Protein AF-A0A067TZA2-F1 (afdb_monomer_lite)

Radius of gyration: 23.54 Å; chains: 1; bounding box: 57×64×56 Å

pLDDT: mean 81.66, std 17.05, range [23.56, 96.81]

Sequence (296 aa):
LPRIFVIDGLDECHGHDTQCEILDILCRILQNLPIPFAIVIASRPEHHIRGAFDLSNLNRHSFRVSLEDSYNADADIKTFFLYRFRQGEVSKKIRDMGSKYLPVRWPSQGVIDNLVAKASGQFIYASTVDRFISSIRHNPAERLDMLLSNVNVGILNPFEPLDALYSTIFRTVDITDIAGTLRLLGAFMPYSPRFFERLLGLGTGGVRHLLFDLESLLTIDDDDKDFRLFHASLSDYLFNKSRAGQFWIDPGMVHADLAQKCLFWLPEEWRGKYFYITVTYYHTPDLTSTHFCSLS

Foldseek 3Di:
DAAEAEAEALVPPPDLVVSLVVLVVVLCCVVPPPGGHYYHYHYDCDPSNVCSCPPHPVVVVDDDDDPPPDDDLLVVLLVVVQCCCLPNLLVVLCVVVVVPVADNRPPDPVLSNVQSVLCLSPVLSSLLLSQLLSPNPDPSVVSSVLLVVPPPDDPPDNCQSVLSSLLSLLVVQDPVLLVVLLLVVLVVDWFFQVVCCVLVVNDVCRNCNSCVSVSSQWDHPDRRGGIGGPDPVSVVQQCDCVRNPVSHDDSVVSLVVSVVSVVVPDDPVCPPPDDPPPPPPPPPDDPPDPDDDDDD

Organism: Galerina marginata (strain CBS 339.88) (NCBI:txid685588)

Structure (mmCIF, N/CA/C/O backbone):
data_AF-A0A067TZA2-F1
#
_entry.id   AF-A0A067TZA2-F1
#
loop_
_atom_site.group_PDB
_atom_site.id
_atom_site.type_symbol
_atom_site.label_atom_id
_atom_site.label_alt_id
_atom_site.label_comp_id
_atom_site.label_asym_id
_atom_site.label_entity_id
_atom_site.label_seq_id
_atom_site.pdbx_PDB_ins_code
_atom_site.Cartn_x
_atom_site.Cartn_y
_atom_site.Cartn_z
_atom_site.occupancy
_atom_site.B_iso_or_equiv
_atom_site.auth_seq_id
_atom_site.auth_comp_id
_atom_site.auth_asym_id
_atom_site.auth_atom_id
_atom_site.pdbx_PDB_model_num
ATOM 1 N N . LEU A 1 1 ? -6.473 -13.908 34.447 1.00 55.44 1 LEU A N 1
ATOM 2 C CA . LEU A 1 1 ? -6.489 -12.896 33.366 1.00 55.44 1 LEU A CA 1
ATOM 3 C C . LEU A 1 1 ? -7.643 -13.239 32.433 1.00 55.44 1 LEU A C 1
ATOM 5 O O . LEU A 1 1 ? -7.744 -14.418 32.097 1.00 55.44 1 LEU A O 1
ATOM 9 N N . PRO A 1 2 ? -8.539 -12.296 32.089 1.00 67.75 2 PRO A N 1
ATOM 10 C CA . PRO A 1 2 ? -9.601 -12.570 31.124 1.00 67.75 2 PRO A CA 1
ATOM 11 C C . PRO A 1 2 ? -8.970 -12.944 29.780 1.00 67.75 2 PRO A C 1
ATOM 13 O O . PRO A 1 2 ? -7.977 -12.343 29.370 1.00 67.75 2 PRO A O 1
ATOM 16 N N . ARG A 1 3 ? -9.513 -13.966 29.116 1.00 84.94 3 ARG A N 1
ATOM 17 C CA . ARG A 1 3 ? -9.103 -14.306 27.748 1.00 84.94 3 ARG A CA 1
ATOM 18 C C . ARG A 1 3 ? -9.710 -13.255 26.820 1.00 84.94 3 ARG A C 1
ATOM 20 O O . ARG A 1 3 ? -10.893 -12.966 26.954 1.00 84.94 3 ARG A O 1
ATOM 27 N N . ILE A 1 4 ? -8.921 -12.651 25.941 1.00 89.75 4 ILE A N 1
ATOM 28 C CA . ILE A 1 4 ? -9.411 -11.638 25.000 1.00 89.75 4 ILE A CA 1
ATOM 29 C C . ILE A 1 4 ? -9.328 -12.228 23.600 1.00 89.75 4 ILE A C 1
ATOM 31 O O . ILE A 1 4 ? -8.261 -12.681 23.189 1.00 89.75 4 ILE A O 1
ATOM 35 N N . PHE A 1 5 ? -10.449 -12.218 22.889 1.00 88.50 5 PHE A N 1
ATOM 36 C CA . PHE A 1 5 ? -10.504 -12.491 21.460 1.00 88.50 5 PHE A CA 1
ATOM 37 C C . PHE A 1 5 ? -10.573 -11.159 20.724 1.00 88.50 5 PHE A C 1
ATOM 39 O O . PHE A 1 5 ? -11.394 -10.310 21.064 1.00 88.50 5 PHE A O 1
ATOM 46 N N . VAL A 1 6 ? -9.696 -10.967 19.745 1.00 92.12 6 VAL A N 1
ATOM 47 C CA . VAL A 1 6 ? -9.683 -9.769 18.905 1.00 92.12 6 VAL A CA 1
ATOM 48 C C . VAL A 1 6 ? -10.099 -10.186 17.506 1.00 92.12 6 VAL A C 1
ATOM 50 O O . VAL A 1 6 ? -9.516 -11.108 16.941 1.00 92.12 6 VAL A O 1
ATOM 53 N N . ILE A 1 7 ? -11.124 -9.523 16.987 1.00 91.56 7 ILE A N 1
ATOM 54 C CA . ILE A 1 7 ? -11.597 -9.650 15.614 1.00 91.56 7 ILE A CA 1
ATOM 55 C C . ILE A 1 7 ? -11.324 -8.304 14.961 1.00 91.56 7 ILE A C 1
ATOM 57 O O . ILE A 1 7 ? -11.900 -7.296 15.366 1.00 91.56 7 ILE A O 1
ATOM 61 N N . ASP A 1 8 ? -10.406 -8.293 14.006 1.00 90.62 8 ASP A N 1
ATOM 62 C CA . ASP A 1 8 ? -9.994 -7.095 13.281 1.00 90.62 8 ASP A CA 1
ATOM 63 C C . ASP A 1 8 ? -10.532 -7.165 11.850 1.00 90.62 8 ASP A C 1
ATOM 65 O O . ASP A 1 8 ? -10.359 -8.191 11.193 1.00 90.62 8 ASP A O 1
ATOM 69 N N . GLY A 1 9 ? -11.232 -6.117 11.407 1.00 89.44 9 GLY A N 1
ATOM 70 C CA . GLY A 1 9 ? -11.824 -6.031 10.069 1.00 89.44 9 GLY A CA 1
ATOM 71 C C . GLY A 1 9 ? -13.055 -6.918 9.852 1.00 89.44 9 GLY A C 1
ATOM 72 O O . GLY A 1 9 ? -13.139 -7.614 8.844 1.00 89.44 9 GLY A O 1
ATOM 73 N N . LEU A 1 10 ? -14.033 -6.926 10.771 1.00 91.75 10 LEU A N 1
ATOM 74 C CA . LEU A 1 10 ? -15.270 -7.708 10.566 1.00 91.75 10 LEU A CA 1
ATOM 75 C C . LEU A 1 10 ? -15.993 -7.328 9.258 1.00 91.75 10 LEU A C 1
ATOM 77 O O . LEU A 1 10 ? -16.527 -8.206 8.583 1.00 91.75 10 LEU A O 1
ATOM 81 N N . ASP A 1 11 ? -15.985 -6.049 8.886 1.00 87.62 11 ASP A N 1
ATOM 82 C CA . ASP A 1 11 ? -16.557 -5.537 7.635 1.00 87.62 11 ASP A CA 1
ATOM 83 C C . ASP A 1 11 ? -15.869 -6.070 6.367 1.00 87.62 11 ASP A C 1
ATOM 85 O O . ASP A 1 11 ? -16.460 -6.044 5.290 1.00 87.62 11 ASP A O 1
ATOM 89 N N . GLU A 1 12 ? -14.656 -6.614 6.482 1.00 85.06 12 GLU A N 1
ATOM 90 C CA . GLU A 1 12 ? -13.940 -7.235 5.363 1.00 85.06 12 GLU A CA 1
ATOM 91 C C . GLU A 1 12 ? -14.389 -8.688 5.114 1.00 85.06 12 GLU A C 1
ATOM 93 O O . GLU A 1 12 ? -14.033 -9.291 4.100 1.00 85.06 12 GLU A O 1
ATOM 98 N N . CYS A 1 13 ? -15.205 -9.268 6.007 1.00 86.19 13 CYS A N 1
ATOM 99 C CA . CYS A 1 13 ? -15.773 -10.600 5.806 1.00 86.19 13 CYS A CA 1
ATOM 100 C C . CYS A 1 13 ? -16.775 -10.603 4.642 1.00 86.19 13 CYS A C 1
ATOM 102 O O . CYS A 1 13 ? -17.529 -9.654 4.432 1.00 86.19 13 CYS A O 1
ATOM 104 N N . HIS A 1 14 ? -16.823 -11.703 3.892 1.00 82.00 14 HIS A N 1
ATOM 105 C CA . HIS A 1 14 ? -17.621 -11.777 2.672 1.00 82.00 14 HIS A CA 1
ATOM 106 C C . HIS A 1 14 ? -19.129 -11.738 2.934 1.00 82.00 14 HIS A C 1
ATOM 108 O O . HIS A 1 14 ? -19.734 -12.742 3.304 1.00 82.00 14 HIS A O 1
ATOM 114 N N . GLY A 1 15 ? -19.737 -10.593 2.628 1.00 84.44 15 GLY A N 1
ATOM 115 C CA . GLY A 1 15 ? -21.183 -10.427 2.572 1.00 84.44 15 GLY A CA 1
ATOM 116 C C . GLY A 1 15 ? -21.818 -10.069 3.914 1.00 84.44 15 GLY A C 1
ATOM 117 O O . GLY A 1 15 ? -21.412 -10.528 4.980 1.00 84.44 15 GLY A O 1
ATOM 118 N N . HIS A 1 16 ? -22.871 -9.260 3.819 1.00 87.81 16 HIS A N 1
ATOM 119 C CA . HIS A 1 16 ? -23.696 -8.812 4.939 1.00 87.81 16 HIS A CA 1
ATOM 120 C C . HIS A 1 16 ? -24.144 -9.969 5.847 1.00 87.81 16 HIS A C 1
ATOM 122 O O . HIS A 1 16 ? -23.998 -9.896 7.066 1.00 87.81 16 HIS A O 1
ATOM 128 N N . ASP A 1 17 ? -24.657 -11.048 5.251 1.00 88.31 17 ASP A N 1
ATOM 129 C CA . ASP A 1 17 ? -25.258 -12.156 5.997 1.00 88.31 17 ASP A CA 1
ATOM 130 C C . ASP A 1 17 ? -24.220 -12.904 6.835 1.00 88.31 17 ASP A C 1
ATOM 132 O O . ASP A 1 17 ? -24.457 -13.162 8.012 1.00 88.31 17 ASP A O 1
ATOM 136 N N . THR A 1 18 ? -23.033 -13.148 6.274 1.00 89.62 18 THR A N 1
ATOM 137 C CA . THR A 1 18 ? -21.902 -13.758 6.987 1.00 89.62 18 THR A CA 1
ATOM 138 C C . THR A 1 18 ? -21.466 -12.903 8.173 1.00 89.62 18 THR A C 1
ATOM 140 O O . THR A 1 18 ? -21.215 -13.417 9.260 1.00 89.62 18 THR A O 1
ATOM 143 N N . GLN A 1 19 ? -21.389 -11.582 7.993 1.00 92.81 19 GLN A N 1
ATOM 144 C CA . GLN A 1 19 ? -21.007 -10.661 9.065 1.00 92.81 19 GLN A CA 1
ATOM 145 C C . GLN A 1 19 ? -22.032 -10.677 10.207 1.00 92.81 19 GLN A C 1
ATOM 147 O O . GLN A 1 19 ? -21.654 -10.741 11.379 1.00 92.81 19 GLN A O 1
ATOM 152 N N . CYS A 1 20 ? -23.328 -10.679 9.880 1.00 90.19 20 CYS A N 1
ATOM 153 C CA . CYS A 1 20 ? -24.398 -10.829 10.864 1.00 90.19 20 CYS A CA 1
ATOM 154 C C . CYS A 1 20 ? -24.358 -12.197 11.562 1.00 90.19 20 CYS A C 1
ATOM 156 O O . CYS A 1 20 ? -24.491 -12.258 12.783 1.00 90.19 20 CYS A O 1
ATOM 158 N N . GLU A 1 21 ? -24.115 -13.281 10.823 1.00 90.69 21 GLU A N 1
ATOM 159 C CA . GLU A 1 21 ? -24.006 -14.631 11.383 1.00 90.69 21 GLU A CA 1
ATOM 160 C C . GLU A 1 21 ? -22.835 -14.746 12.369 1.00 90.69 21 GLU A C 1
ATOM 162 O O . GLU A 1 21 ? -22.995 -15.298 13.461 1.00 90.69 21 GLU A O 1
ATOM 167 N N . ILE A 1 22 ? -21.676 -14.165 12.037 1.00 91.94 22 ILE A N 1
ATOM 168 C CA . ILE A 1 22 ? -20.531 -14.087 12.951 1.00 91.94 22 ILE A CA 1
ATOM 169 C C . ILE A 1 22 ? -20.946 -13.387 14.250 1.00 91.94 22 ILE A C 1
ATOM 171 O O . ILE A 1 22 ? -20.705 -13.915 15.337 1.00 91.94 22 ILE A O 1
ATOM 175 N N . LEU A 1 23 ? -21.606 -12.229 14.163 1.00 91.62 23 LEU A N 1
ATOM 176 C CA . LEU A 1 23 ? -22.068 -11.486 15.340 1.00 91.62 23 LEU A CA 1
ATOM 177 C C . LEU A 1 23 ? -23.062 -12.292 16.190 1.00 91.62 23 LEU A C 1
ATOM 179 O O . LEU A 1 23 ? -22.936 -12.319 17.419 1.00 91.62 23 LEU A O 1
ATOM 183 N N . ASP A 1 24 ? -23.991 -13.007 15.557 1.00 89.31 24 ASP A N 1
ATOM 184 C CA . ASP A 1 24 ? -24.943 -13.886 16.240 1.00 89.31 24 ASP A CA 1
ATOM 185 C C . ASP A 1 24 ? -24.241 -15.037 16.974 1.00 89.31 24 ASP A C 1
ATOM 187 O O . ASP A 1 24 ? -24.570 -15.344 18.128 1.00 89.31 24 ASP A O 1
ATOM 191 N N . ILE A 1 25 ? -23.244 -15.662 16.341 1.00 90.12 25 ILE A N 1
ATOM 192 C CA . ILE A 1 25 ? -22.430 -16.721 16.950 1.00 90.12 25 ILE A CA 1
ATOM 193 C C . ILE A 1 25 ? -21.682 -16.176 18.170 1.00 90.12 25 ILE A C 1
ATOM 195 O O . ILE A 1 25 ? -21.743 -16.779 19.246 1.00 90.12 25 ILE A O 1
ATOM 199 N N . LEU A 1 26 ? -21.026 -15.020 18.044 1.00 89.25 26 LEU A N 1
ATOM 200 C CA . LEU A 1 26 ? -20.302 -14.384 19.149 1.00 89.25 26 LEU A CA 1
ATOM 201 C C . LEU A 1 26 ? -21.241 -14.042 20.309 1.00 89.25 26 LEU A C 1
ATOM 203 O O . LEU A 1 26 ? -20.898 -14.279 21.470 1.00 89.25 26 LEU A O 1
ATOM 207 N N . CYS A 1 27 ? -22.453 -13.567 20.010 1.00 87.44 27 CYS A N 1
ATOM 208 C CA . CYS A 1 27 ? -23.468 -13.301 21.023 1.00 87.44 27 CYS A CA 1
ATOM 209 C C . CYS A 1 27 ? -23.860 -14.574 21.785 1.00 87.44 27 CYS A C 1
ATOM 211 O O . CYS A 1 27 ? -23.911 -14.567 23.018 1.00 87.44 27 CYS A O 1
ATOM 213 N N . ARG A 1 28 ? -24.105 -15.682 21.074 1.00 87.00 28 ARG A N 1
ATOM 214 C CA . ARG A 1 28 ? -24.438 -16.975 21.696 1.00 87.00 28 ARG A CA 1
ATOM 215 C C . ARG A 1 28 ? -23.289 -17.493 22.552 1.00 87.00 28 ARG A C 1
ATOM 217 O O . ARG A 1 28 ? -23.530 -18.010 23.640 1.00 87.00 28 ARG A O 1
ATOM 224 N N . ILE A 1 29 ? -22.054 -17.341 22.088 1.00 86.38 29 ILE A N 1
ATOM 225 C CA . ILE A 1 29 ? -20.856 -17.738 22.832 1.00 86.38 29 ILE A CA 1
ATOM 226 C C . ILE A 1 29 ? -20.759 -16.940 24.141 1.00 86.38 29 ILE A C 1
ATOM 228 O O . ILE A 1 29 ? -20.591 -17.546 25.198 1.00 86.38 29 ILE A O 1
ATOM 232 N N . LEU A 1 30 ? -20.939 -15.615 24.097 1.00 84.38 30 LEU A N 1
ATOM 233 C CA . LEU A 1 30 ? -20.919 -14.752 25.288 1.00 84.38 30 LEU A CA 1
ATOM 234 C C . LEU A 1 30 ? -21.984 -15.131 26.325 1.00 84.38 30 LEU A C 1
ATOM 236 O O . LEU A 1 30 ? -21.746 -15.001 27.522 1.00 84.38 30 LEU A O 1
ATOM 240 N N . GLN A 1 31 ? -23.149 -15.603 25.877 1.00 83.56 31 GLN A N 1
ATOM 241 C CA . GLN A 1 31 ? -24.262 -15.954 26.762 1.00 83.56 31 GLN A CA 1
ATOM 242 C C . GLN A 1 31 ? -24.160 -17.361 27.359 1.00 83.56 31 GLN A C 1
ATOM 244 O O . GLN A 1 31 ? -24.641 -17.584 28.468 1.00 83.56 31 GLN A O 1
ATOM 249 N N . ASN A 1 32 ? -23.580 -18.315 26.627 1.00 85.31 32 ASN A N 1
ATOM 250 C CA . ASN A 1 32 ? -23.666 -19.734 26.980 1.00 85.31 32 ASN A CA 1
ATOM 251 C C . ASN A 1 32 ? -22.363 -20.323 27.529 1.00 85.31 32 ASN A C 1
ATOM 253 O O . ASN A 1 32 ? -22.396 -21.385 28.151 1.00 85.31 32 ASN A O 1
ATOM 257 N N . LEU A 1 33 ? -21.211 -19.682 27.308 1.00 82.56 33 LEU A N 1
ATOM 258 C CA . LEU A 1 33 ? -19.944 -20.209 27.804 1.00 82.56 33 LEU A CA 1
ATOM 259 C C . LEU A 1 33 ? -19.698 -19.795 29.266 1.00 82.56 33 LEU A C 1
ATOM 261 O O . LEU A 1 33 ? -19.606 -18.605 29.559 1.00 82.56 33 LEU A O 1
ATOM 265 N N . PRO A 1 34 ? -19.475 -20.751 30.189 1.00 80.25 34 PRO A N 1
ATOM 266 C CA . PRO A 1 34 ? -19.230 -20.473 31.606 1.00 80.25 34 PRO A CA 1
ATOM 267 C C . PRO A 1 34 ? -17.775 -20.045 31.882 1.00 80.25 34 PRO A C 1
ATOM 269 O O . PRO A 1 34 ? -17.221 -20.337 32.941 1.00 80.25 34 PRO A O 1
ATOM 272 N N . ILE A 1 35 ? -17.120 -19.392 30.917 1.00 81.75 35 ILE A N 1
ATOM 273 C CA . ILE A 1 35 ? -15.737 -18.922 31.028 1.00 81.75 35 ILE A CA 1
ATOM 274 C C . ILE A 1 35 ? -15.674 -17.402 30.850 1.00 81.75 35 ILE A C 1
ATOM 276 O O . ILE A 1 35 ? -16.280 -16.875 29.923 1.00 81.75 35 ILE A O 1
ATOM 280 N N . PRO A 1 36 ? -14.914 -16.677 31.691 1.00 80.00 36 PRO A N 1
ATOM 281 C CA . PRO A 1 36 ? -14.755 -15.238 31.540 1.00 80.00 36 PRO A CA 1
ATOM 282 C C . PRO A 1 36 ? -13.801 -14.925 30.379 1.00 80.00 36 PRO A C 1
ATOM 284 O O . PRO A 1 36 ? -12.585 -15.140 30.469 1.00 80.00 36 PRO A O 1
ATOM 287 N N . PHE A 1 37 ? -14.348 -14.389 29.293 1.00 86.19 37 PHE A N 1
ATOM 288 C CA . PHE A 1 37 ? -13.585 -13.816 28.187 1.00 86.19 37 PHE A CA 1
ATOM 289 C C . PHE A 1 37 ? -14.232 -12.512 27.710 1.00 86.19 37 PHE A C 1
ATOM 291 O O . PHE A 1 37 ? -15.391 -12.233 28.007 1.00 86.19 37 PHE A O 1
ATOM 298 N N . ALA A 1 38 ? -13.457 -11.705 26.996 1.00 88.31 38 ALA A N 1
ATOM 299 C CA . ALA A 1 38 ? -13.914 -10.494 26.331 1.00 88.31 38 ALA A CA 1
ATOM 300 C C . ALA A 1 38 ? -13.664 -10.619 24.828 1.00 88.31 38 ALA A C 1
ATOM 302 O O . ALA A 1 38 ? -12.728 -11.304 24.406 1.00 88.31 38 ALA A O 1
ATOM 303 N N . ILE A 1 39 ? -14.489 -9.946 24.032 1.00 90.31 39 ILE A N 1
ATOM 304 C CA . ILE A 1 39 ? -14.310 -9.853 22.585 1.00 90.31 39 ILE A CA 1
ATOM 305 C C . ILE A 1 39 ? -14.146 -8.381 22.235 1.00 90.31 39 ILE A C 1
ATOM 307 O O . ILE A 1 39 ? -14.957 -7.553 22.645 1.00 90.31 39 ILE A O 1
ATOM 311 N N . VAL A 1 40 ? -13.091 -8.066 21.494 1.00 92.44 40 VAL A N 1
ATOM 312 C CA . VAL A 1 40 ? -12.875 -6.753 20.890 1.00 92.44 40 VAL A CA 1
ATOM 313 C C . VAL A 1 40 ? -13.086 -6.913 19.396 1.00 92.44 40 VAL A C 1
ATOM 315 O O . VAL A 1 40 ? -12.434 -7.748 18.776 1.00 92.44 40 VAL A O 1
ATOM 318 N N . ILE A 1 41 ? -14.007 -6.134 18.836 1.00 92.19 41 ILE A N 1
ATOM 319 C CA . ILE A 1 41 ? -14.316 -6.141 17.406 1.00 92.19 41 ILE A CA 1
ATOM 320 C C . ILE A 1 41 ? -13.945 -4.768 16.857 1.00 92.19 41 ILE A C 1
ATOM 322 O O . ILE A 1 41 ? -14.508 -3.761 17.288 1.00 92.19 41 ILE A O 1
ATOM 326 N N . ALA A 1 42 ? -12.996 -4.736 15.928 1.00 92.62 42 ALA A N 1
ATOM 327 C CA . ALA A 1 42 ? -12.701 -3.575 15.105 1.00 92.62 42 ALA A CA 1
ATOM 328 C C . ALA A 1 42 ? -13.377 -3.767 13.743 1.00 92.62 42 ALA A C 1
ATOM 330 O O . ALA A 1 42 ? -13.256 -4.819 13.117 1.00 92.62 42 ALA A O 1
ATOM 331 N N . SER A 1 43 ? -14.161 -2.776 13.329 1.00 90.56 43 SER A N 1
ATOM 332 C CA . SER A 1 43 ? -14.957 -2.841 12.107 1.00 90.56 43 SER A CA 1
ATOM 333 C C . SER A 1 43 ? -15.346 -1.445 11.651 1.00 90.56 43 SER A C 1
ATOM 335 O O . SER A 1 43 ? -15.581 -0.562 12.487 1.00 90.56 43 SER A O 1
ATOM 337 N N . ARG A 1 44 ? -15.529 -1.261 10.342 1.00 86.81 44 ARG A N 1
ATOM 338 C CA . ARG A 1 44 ? -16.271 -0.108 9.827 1.00 86.81 44 ARG A CA 1
ATOM 339 C C . ARG A 1 44 ? -17.707 -0.133 10.329 1.00 86.81 44 ARG A C 1
ATOM 341 O O . ARG A 1 44 ? -18.286 -1.205 10.533 1.00 86.81 44 ARG A O 1
ATOM 348 N N . PRO A 1 45 ? -18.314 1.042 10.536 1.00 86.38 45 PRO A N 1
ATOM 349 C CA . PRO A 1 45 ? -19.601 1.127 11.190 1.00 86.38 45 PRO A CA 1
ATOM 350 C C . PRO A 1 45 ? -20.733 1.000 10.150 1.00 86.38 45 PRO A C 1
ATOM 352 O O . PRO A 1 45 ? -21.577 1.887 10.010 1.00 86.38 45 PRO A O 1
ATOM 355 N N . GLU A 1 46 ? -20.728 -0.100 9.396 1.00 88.19 46 GLU A N 1
ATOM 356 C CA . GLU A 1 46 ? -21.727 -0.404 8.369 1.00 88.19 46 GLU A CA 1
ATOM 357 C C . GLU A 1 46 ? -23.119 -0.593 8.990 1.00 88.19 46 GLU A C 1
ATOM 359 O O . GLU A 1 46 ? -23.252 -0.941 10.166 1.00 88.19 46 GLU A O 1
ATOM 364 N N . HIS A 1 47 ? -24.177 -0.307 8.225 1.00 87.44 47 HIS A N 1
ATOM 365 C CA . HIS A 1 47 ? -25.534 -0.180 8.772 1.00 87.44 47 HIS A CA 1
ATOM 366 C C . HIS A 1 47 ? -26.007 -1.440 9.506 1.00 87.44 47 HIS A C 1
ATOM 368 O O . HIS A 1 47 ? -26.590 -1.349 10.583 1.00 87.44 47 HIS A O 1
ATOM 374 N N . HIS A 1 48 ? -25.751 -2.618 8.951 1.00 88.06 48 HIS A N 1
ATOM 375 C CA . HIS A 1 48 ? -26.148 -3.891 9.548 1.00 88.06 48 HIS A CA 1
ATOM 376 C C . HIS A 1 48 ? -25.294 -4.300 10.735 1.00 88.06 48 HIS A C 1
ATOM 378 O O . HIS A 1 48 ? -25.836 -4.832 11.699 1.00 88.06 48 HIS A O 1
ATOM 384 N N . ILE A 1 49 ? -23.996 -3.989 10.717 1.00 90.06 49 ILE A N 1
ATOM 385 C CA . ILE A 1 49 ? -23.118 -4.189 11.873 1.00 90.06 49 ILE A CA 1
ATOM 386 C C . ILE A 1 49 ? -23.616 -3.316 13.024 1.00 90.06 49 ILE A C 1
ATOM 388 O O . ILE A 1 49 ? -23.856 -3.817 14.120 1.00 90.06 49 ILE A O 1
ATOM 392 N N . ARG A 1 50 ? -23.876 -2.025 12.767 1.00 88.75 50 ARG A N 1
ATOM 393 C CA . ARG A 1 50 ? -24.505 -1.121 13.745 1.00 88.75 50 ARG A CA 1
ATOM 394 C C . ARG A 1 50 ? -25.837 -1.682 14.241 1.00 88.75 50 ARG A C 1
ATOM 396 O O . ARG A 1 50 ? -26.027 -1.813 15.445 1.00 88.75 50 ARG A O 1
ATOM 403 N N . GLY A 1 51 ? -26.715 -2.086 13.324 1.00 86.56 51 GLY A N 1
ATOM 404 C CA . GLY A 1 51 ? -28.016 -2.668 13.646 1.00 86.56 51 GLY A CA 1
ATOM 405 C C . GLY A 1 51 ? -27.916 -3.902 14.543 1.00 86.56 51 GLY A C 1
ATOM 406 O O . GLY A 1 51 ? -28.696 -4.034 15.483 1.00 86.56 51 GLY A O 1
ATOM 407 N N . ALA A 1 52 ? -26.923 -4.764 14.324 1.00 86.25 52 ALA A N 1
ATOM 408 C CA . ALA A 1 52 ? -26.676 -5.923 15.172 1.00 86.25 52 ALA A CA 1
ATOM 409 C C . ALA A 1 52 ? -26.275 -5.523 16.602 1.00 86.25 52 ALA A C 1
ATOM 411 O O . ALA A 1 52 ? -26.728 -6.158 17.549 1.00 86.25 52 ALA A O 1
ATOM 412 N N . PHE A 1 53 ? -25.499 -4.457 16.806 1.00 87.12 53 PHE A N 1
ATOM 413 C CA . PHE A 1 53 ? -25.181 -3.976 18.159 1.00 87.12 53 PHE A CA 1
ATOM 414 C C . PHE A 1 53 ? -26.309 -3.164 18.802 1.00 87.12 53 PHE A C 1
ATOM 416 O O . PHE A 1 53 ? -26.451 -3.196 20.022 1.00 87.12 53 PHE A O 1
ATOM 423 N N . ASP A 1 54 ? -27.132 -2.479 18.009 1.00 83.25 54 ASP A N 1
ATOM 424 C CA . ASP A 1 54 ? -28.179 -1.595 18.523 1.00 83.25 54 ASP A CA 1
ATOM 425 C C . ASP A 1 54 ? -29.481 -2.351 18.841 1.00 83.25 54 ASP A C 1
ATOM 427 O O . ASP A 1 54 ? -30.116 -2.076 19.860 1.00 83.25 54 ASP A O 1
ATOM 431 N N . LEU A 1 55 ? -29.871 -3.317 18.000 1.00 69.12 55 LEU A N 1
ATOM 432 C CA . LEU A 1 55 ? -31.193 -3.961 18.028 1.00 69.12 55 LEU A CA 1
ATOM 433 C C . LEU A 1 55 ? -31.190 -5.390 18.589 1.00 69.12 55 LEU A C 1
ATOM 435 O O . LEU A 1 55 ? -32.261 -5.937 18.858 1.00 69.12 55 LEU A O 1
ATOM 439 N N . SER A 1 56 ? -30.020 -6.013 18.757 1.00 67.44 56 SER A N 1
ATOM 440 C CA . SER A 1 56 ? -29.917 -7.404 19.215 1.00 67.44 56 SER A CA 1
ATOM 441 C C . SER A 1 56 ? -29.522 -7.525 20.692 1.00 67.44 56 SER A C 1
ATOM 443 O O . SER A 1 56 ? -29.259 -6.547 21.398 1.00 67.44 56 SER A O 1
ATOM 445 N N . ASN A 1 57 ? -29.429 -8.769 21.166 1.00 75.88 57 ASN A N 1
ATOM 446 C CA . ASN A 1 57 ? -28.940 -9.095 22.504 1.00 75.88 57 ASN A CA 1
ATOM 447 C C . ASN A 1 57 ? -27.505 -8.606 22.776 1.00 75.88 57 ASN A C 1
ATOM 449 O O . ASN A 1 57 ? -27.129 -8.478 23.944 1.00 75.88 57 ASN A O 1
ATOM 453 N N . LEU A 1 58 ? -26.721 -8.307 21.732 1.00 79.25 58 LEU A N 1
ATOM 454 C CA . LEU A 1 58 ? -25.374 -7.750 21.864 1.00 79.25 58 LEU A CA 1
ATOM 455 C C . LEU A 1 58 ? -25.372 -6.394 22.570 1.00 79.25 58 LEU A C 1
ATOM 457 O O . LEU A 1 58 ? -24.425 -6.115 23.304 1.00 79.25 58 LEU A O 1
ATOM 461 N N . ASN A 1 59 ? -26.428 -5.586 22.432 1.00 79.00 59 ASN A N 1
ATOM 462 C CA . ASN A 1 59 ? -26.519 -4.258 23.048 1.00 79.00 59 ASN A CA 1
ATOM 463 C C . ASN A 1 59 ? -26.242 -4.307 24.562 1.00 79.00 59 ASN A C 1
ATOM 465 O O . ASN A 1 59 ? -25.434 -3.554 25.096 1.00 79.00 59 ASN A O 1
ATOM 469 N N . ARG A 1 60 ? -26.841 -5.284 25.253 1.00 78.12 60 ARG A N 1
ATOM 470 C CA . ARG A 1 60 ? -26.752 -5.419 26.718 1.00 78.12 60 ARG A CA 1
ATOM 471 C C . ARG A 1 60 ? -25.370 -5.834 27.222 1.00 78.12 60 ARG A C 1
ATOM 473 O O . ARG A 1 60 ? -25.106 -5.724 28.417 1.00 78.12 60 ARG A O 1
ATOM 480 N N . HIS A 1 61 ? -24.525 -6.352 26.336 1.00 76.19 61 HIS A N 1
ATOM 481 C CA . HIS A 1 61 ? -23.238 -6.955 26.675 1.00 76.19 61 HIS A CA 1
ATOM 482 C C . HIS A 1 61 ? -22.067 -6.334 25.908 1.00 76.19 61 HIS A C 1
ATOM 484 O O . HIS A 1 61 ? -20.956 -6.855 25.975 1.00 76.19 61 HIS A O 1
ATOM 490 N N . SER A 1 62 ? -22.296 -5.236 25.187 1.00 85.25 62 SER A N 1
ATOM 491 C CA . SER A 1 62 ? -21.273 -4.569 24.388 1.00 85.25 62 SER A CA 1
ATOM 492 C C . SER A 1 62 ? -21.134 -3.103 24.772 1.00 85.25 62 SER A C 1
ATOM 494 O O . SER A 1 62 ? -22.047 -2.464 25.291 1.00 85.25 62 SER A O 1
ATOM 496 N N . PHE A 1 63 ? -19.941 -2.577 24.526 1.00 85.75 63 PHE A N 1
ATOM 497 C CA . PHE A 1 63 ? -19.636 -1.163 24.634 1.00 85.75 63 PHE A CA 1
ATOM 498 C C . PHE A 1 63 ? -19.006 -0.733 23.317 1.00 85.75 63 PHE A C 1
ATOM 500 O O . PHE A 1 63 ? -18.041 -1.348 22.860 1.00 85.75 63 PHE A O 1
ATOM 507 N N . ARG A 1 64 ? -19.565 0.307 22.696 1.00 84.81 64 ARG A N 1
ATOM 508 C CA . ARG A 1 64 ? -19.081 0.827 21.420 1.00 84.81 64 ARG A CA 1
ATOM 509 C C . ARG A 1 64 ? -18.175 2.023 21.663 1.00 84.81 64 ARG A C 1
ATOM 511 O O . ARG A 1 64 ? -18.581 3.001 22.282 1.00 84.81 64 ARG A O 1
ATOM 518 N N . VAL A 1 65 ? -16.971 1.956 21.110 1.00 84.81 65 VAL A N 1
ATOM 519 C CA . VAL A 1 65 ? -16.056 3.094 21.017 1.00 84.81 65 VAL A CA 1
ATOM 520 C C . VAL A 1 65 ? -16.086 3.580 19.576 1.00 84.81 65 VAL A C 1
ATOM 522 O O . VAL A 1 65 ? -15.680 2.854 18.672 1.00 84.81 65 VAL A O 1
ATOM 525 N N . SER A 1 66 ? -16.609 4.786 19.350 1.00 79.94 66 SER A N 1
ATOM 526 C CA . SER A 1 66 ? -16.445 5.466 18.063 1.00 79.94 66 SER A CA 1
ATOM 527 C C . SER A 1 66 ? -15.033 6.029 17.998 1.00 79.94 66 SER A C 1
ATOM 529 O O . SER A 1 66 ? -14.615 6.755 18.900 1.00 79.94 66 SER A O 1
ATOM 531 N N . LEU A 1 67 ? -14.299 5.696 16.940 1.00 72.81 67 LEU A N 1
ATOM 532 C CA . LEU A 1 67 ? -13.017 6.331 16.650 1.00 72.81 67 LEU A CA 1
ATOM 533 C C . LEU A 1 67 ? -13.192 7.611 15.817 1.00 72.81 67 LEU A C 1
ATOM 535 O O . LEU A 1 67 ? -12.213 8.306 15.608 1.00 72.81 67 LEU A O 1
ATOM 539 N N . GLU A 1 68 ? -14.402 7.950 15.354 1.00 64.12 68 GLU A N 1
ATOM 540 C CA . GLU A 1 68 ? -14.641 9.087 14.446 1.00 64.12 68 GLU A CA 1
ATOM 541 C C . GLU A 1 68 ? -14.873 10.421 15.177 1.00 64.12 68 GLU A C 1
ATOM 543 O O . GLU A 1 68 ? -14.530 11.475 14.646 1.00 64.12 68 GLU A O 1
ATOM 548 N N . ASP A 1 69 ? -15.400 10.404 16.406 1.00 58.09 69 ASP A N 1
ATOM 549 C CA . ASP A 1 69 ? -16.044 11.584 17.019 1.00 58.09 69 ASP A CA 1
ATOM 550 C C . ASP A 1 69 ? -15.077 12.748 17.350 1.00 58.09 69 ASP A C 1
ATOM 552 O O . ASP A 1 69 ? -15.511 13.864 17.637 1.00 58.09 69 ASP A O 1
ATOM 556 N N . SER A 1 70 ? -13.761 12.524 17.274 1.00 59.94 70 SER A N 1
ATOM 557 C CA . SER A 1 70 ? -12.731 13.564 17.429 1.00 59.94 70 SER A CA 1
ATOM 558 C C . SER A 1 70 ? -11.460 13.317 16.605 1.00 59.94 70 SER A C 1
ATOM 560 O O . SER A 1 70 ? -10.424 13.932 16.874 1.00 59.94 70 SER A O 1
ATOM 562 N N . TYR A 1 71 ? -11.490 12.381 15.653 1.00 72.44 71 TYR A N 1
ATOM 563 C CA . TYR A 1 71 ? -10.285 11.936 14.957 1.00 72.44 71 TYR A CA 1
ATOM 564 C C . TYR A 1 71 ? -10.010 12.784 13.719 1.00 72.44 71 TYR A C 1
ATOM 566 O O . TYR A 1 71 ? -10.740 12.743 12.732 1.00 72.44 71 TYR A O 1
ATOM 574 N N . ASN A 1 72 ? -8.933 13.566 13.774 1.00 85.62 72 ASN A N 1
ATOM 575 C CA . ASN A 1 72 ? -8.446 14.328 12.633 1.00 85.62 72 ASN A CA 1
ATOM 576 C C . ASN A 1 72 ? -7.278 13.579 11.982 1.00 85.62 72 ASN A C 1
ATOM 578 O O . ASN A 1 72 ? -6.111 13.850 12.275 1.00 85.62 72 ASN A O 1
ATOM 582 N N . ALA A 1 73 ? -7.612 12.648 11.086 1.00 88.50 73 ALA A N 1
ATOM 583 C CA . ALA A 1 73 ? -6.636 11.859 10.339 1.00 88.50 73 ALA A CA 1
ATOM 584 C C . ALA A 1 73 ? -5.596 12.740 9.623 1.00 88.50 73 ALA A C 1
ATOM 586 O O . ALA A 1 73 ? -4.407 12.425 9.622 1.00 88.50 73 ALA A O 1
ATOM 587 N N . ASP A 1 74 ? -6.012 13.884 9.074 1.00 92.62 74 ASP A N 1
ATOM 588 C CA . ASP A 1 74 ? -5.120 14.806 8.369 1.00 92.62 74 ASP A CA 1
ATOM 589 C C . ASP A 1 74 ? -4.091 15.454 9.308 1.00 92.62 74 ASP A C 1
ATOM 591 O O . ASP A 1 74 ? -2.936 15.650 8.923 1.00 92.62 74 ASP A O 1
ATOM 595 N N . ALA A 1 75 ? -4.465 15.757 10.556 1.00 94.06 75 ALA A N 1
ATOM 596 C CA . ALA A 1 75 ? -3.534 16.277 11.559 1.00 94.06 75 ALA A CA 1
ATOM 597 C C . ALA A 1 75 ? -2.475 15.233 11.955 1.00 94.06 75 ALA A C 1
ATOM 599 O O . ALA A 1 75 ? -1.288 15.572 12.077 1.00 94.06 75 ALA A O 1
ATOM 600 N N . ASP A 1 76 ? -2.875 13.969 12.090 1.00 94.56 76 ASP A N 1
ATOM 601 C CA . ASP A 1 76 ? -1.962 12.860 12.380 1.00 94.56 76 ASP A CA 1
ATOM 602 C C . ASP A 1 76 ? -1.038 12.571 11.195 1.00 94.56 76 ASP A C 1
ATOM 604 O O . ASP A 1 76 ? 0.177 12.467 11.367 1.00 94.56 76 ASP A O 1
ATOM 608 N N . ILE A 1 77 ? -1.578 12.538 9.974 1.00 96.38 77 ILE A N 1
ATOM 609 C CA . ILE A 1 77 ? -0.806 12.376 8.735 1.00 96.38 77 ILE A CA 1
ATOM 610 C C . ILE A 1 77 ? 0.184 13.532 8.558 1.00 96.38 77 ILE A C 1
ATOM 612 O O . ILE A 1 77 ? 1.350 13.314 8.217 1.00 96.38 77 ILE A O 1
ATOM 616 N N . LYS A 1 78 ? -0.230 14.772 8.846 1.00 96.81 78 LYS A N 1
ATOM 617 C CA . LYS A 1 78 ? 0.661 15.938 8.827 1.00 96.81 78 LYS A CA 1
ATOM 618 C C . LYS A 1 78 ? 1.792 15.779 9.832 1.00 96.81 78 LYS A C 1
ATOM 620 O O . LYS A 1 78 ? 2.952 15.997 9.482 1.00 96.81 78 LYS A O 1
ATOM 625 N N . THR A 1 79 ? 1.478 15.377 11.061 1.00 96.12 79 THR A N 1
ATOM 626 C CA . THR A 1 79 ? 2.480 15.124 12.106 1.00 96.12 79 THR A CA 1
ATOM 627 C C . THR A 1 79 ? 3.448 14.020 11.685 1.00 96.12 79 THR A C 1
ATOM 629 O O . THR A 1 79 ? 4.663 14.193 11.804 1.00 96.12 79 THR A O 1
ATOM 632 N N . PHE A 1 80 ? 2.928 12.933 11.110 1.00 96.19 80 PHE A N 1
ATOM 633 C CA . PHE A 1 80 ? 3.711 11.835 10.556 1.00 96.19 80 PHE A CA 1
ATOM 634 C C . PHE A 1 80 ? 4.681 12.321 9.474 1.00 96.19 80 PHE A C 1
ATOM 636 O O . PHE A 1 80 ? 5.889 12.131 9.615 1.00 96.19 80 PHE A O 1
ATOM 643 N N . PHE A 1 81 ? 4.203 13.021 8.440 1.00 96.25 81 PHE A N 1
ATOM 644 C CA . PHE A 1 81 ? 5.071 13.546 7.383 1.00 96.25 81 PHE A CA 1
ATOM 645 C C . PHE A 1 81 ? 6.130 14.500 7.932 1.00 96.25 81 PHE A C 1
ATOM 647 O O . PHE A 1 81 ? 7.311 14.368 7.613 1.00 96.25 81 PHE A O 1
ATOM 654 N N . LEU A 1 82 ? 5.739 15.441 8.795 1.00 95.00 82 LEU A N 1
ATOM 655 C CA . LEU A 1 82 ? 6.677 16.374 9.414 1.00 95.00 82 LEU A CA 1
ATOM 656 C C . LEU A 1 82 ? 7.781 15.645 10.179 1.00 95.00 82 LEU A C 1
ATOM 658 O O . LEU A 1 82 ? 8.949 16.012 10.051 1.00 95.00 82 LEU A O 1
ATOM 662 N N . TYR A 1 83 ? 7.434 14.609 10.941 1.00 94.06 83 TYR A N 1
ATOM 663 C CA . TYR A 1 83 ? 8.414 13.779 11.629 1.00 94.06 83 TYR A CA 1
ATOM 664 C C . TYR A 1 83 ? 9.331 13.058 10.635 1.00 94.06 83 TYR A C 1
ATOM 666 O O . TYR A 1 83 ? 10.553 13.187 10.726 1.00 94.06 83 TYR A O 1
ATOM 674 N N . ARG A 1 84 ? 8.769 12.353 9.648 1.00 92.25 84 ARG A N 1
ATOM 675 C CA . ARG A 1 84 ? 9.539 11.551 8.686 1.00 92.25 84 ARG A CA 1
ATOM 676 C C . ARG A 1 84 ? 10.491 12.394 7.835 1.00 92.25 84 ARG A C 1
ATOM 678 O O . ARG A 1 84 ? 11.667 12.047 7.720 1.00 92.25 84 ARG A O 1
ATOM 685 N N . PHE A 1 85 ? 10.041 13.549 7.343 1.00 91.12 85 PHE A N 1
ATOM 686 C CA . PHE A 1 85 ? 10.863 14.451 6.533 1.00 91.12 85 PHE A CA 1
ATOM 687 C C . PHE A 1 85 ? 11.891 15.255 7.336 1.00 91.12 85 PHE A C 1
ATOM 689 O O . PHE A 1 85 ? 12.970 15.538 6.819 1.00 91.12 85 PHE A O 1
ATOM 696 N N . ARG A 1 86 ? 11.593 15.633 8.590 1.00 88.56 86 ARG A N 1
ATOM 697 C CA . ARG A 1 86 ? 12.483 16.504 9.389 1.00 88.56 86 ARG A CA 1
ATOM 698 C C . ARG A 1 86 ? 13.405 15.753 10.344 1.00 88.56 86 ARG A C 1
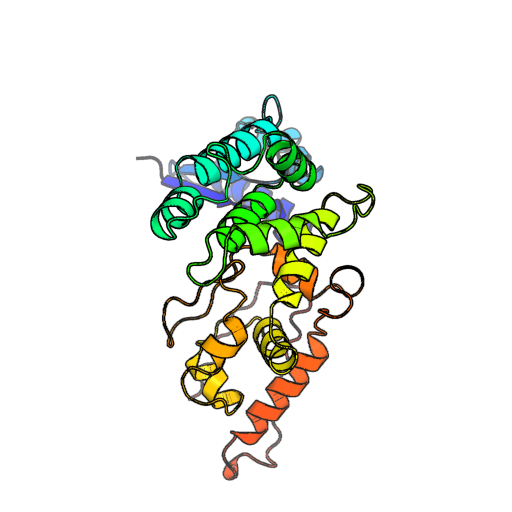ATOM 700 O O . ARG A 1 86 ? 14.433 16.298 10.727 1.00 88.56 86 ARG A O 1
ATOM 707 N N . GLN A 1 87 ? 13.022 14.555 10.774 1.00 84.69 87 GLN A N 1
ATOM 708 C CA . GLN A 1 87 ? 13.720 13.794 11.820 1.00 84.69 87 GLN A CA 1
ATOM 709 C C . GLN A 1 87 ? 13.885 12.304 11.482 1.00 84.69 87 GLN A C 1
ATOM 711 O O . GLN A 1 87 ? 14.733 11.630 12.069 1.00 84.69 87 GLN A O 1
ATOM 716 N N . GLY A 1 88 ? 13.089 11.786 10.546 1.00 82.81 88 GLY A N 1
ATOM 717 C CA . GLY A 1 88 ? 13.097 10.386 10.138 1.00 82.81 88 GLY A CA 1
ATOM 718 C C . GLY A 1 88 ? 14.192 10.022 9.135 1.00 82.81 88 GLY A C 1
ATOM 719 O O . GLY A 1 88 ? 15.188 10.726 8.951 1.00 82.81 88 GLY A O 1
ATOM 720 N N . GLU A 1 89 ? 13.998 8.874 8.490 1.00 80.56 89 GLU A N 1
ATOM 721 C CA . GLU A 1 89 ? 14.955 8.268 7.555 1.00 80.56 89 GLU A CA 1
ATOM 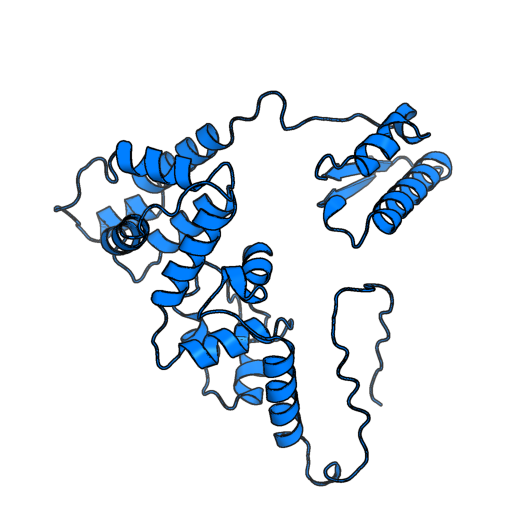722 C C . GLU A 1 89 ? 15.244 9.167 6.353 1.00 80.56 89 GLU A C 1
ATOM 724 O O . GLU A 1 89 ? 16.406 9.321 5.979 1.00 80.56 89 GLU A O 1
ATOM 729 N N . VAL A 1 90 ? 14.224 9.851 5.827 1.00 82.62 90 VAL A N 1
ATOM 730 C CA . VAL A 1 90 ? 14.386 10.804 4.722 1.00 82.62 90 VAL A CA 1
ATOM 731 C C . VAL A 1 90 ? 15.360 11.927 5.093 1.00 82.62 90 VAL A C 1
ATOM 733 O O . VAL A 1 90 ? 16.280 12.232 4.334 1.00 82.62 90 VAL A O 1
ATOM 736 N N . SER A 1 91 ? 15.207 12.508 6.289 1.00 83.06 91 SER A N 1
ATOM 737 C CA . SER A 1 91 ? 16.088 13.575 6.780 1.00 83.06 91 SER A CA 1
ATOM 738 C C . SER A 1 91 ? 17.534 13.103 6.931 1.00 83.06 91 SER A C 1
ATOM 740 O O . SER A 1 91 ? 18.467 13.779 6.488 1.00 83.06 91 SER A O 1
ATOM 742 N N . LYS A 1 92 ? 17.724 11.914 7.526 1.00 83.19 92 LYS A N 1
ATOM 743 C CA . LYS A 1 92 ? 19.049 11.298 7.680 1.00 83.19 92 LYS A CA 1
ATOM 744 C C . LYS A 1 92 ? 19.705 11.108 6.318 1.00 83.19 92 LYS A C 1
ATOM 746 O O . LYS A 1 92 ? 20.816 11.581 6.115 1.00 83.19 92 LYS A O 1
ATOM 751 N N . LYS A 1 93 ? 18.973 10.537 5.362 1.00 83.25 93 LYS A N 1
ATOM 752 C CA . LYS A 1 93 ? 19.479 10.280 4.017 1.00 83.25 93 LYS A CA 1
ATOM 753 C C . LYS A 1 93 ? 19.894 11.556 3.283 1.00 83.25 93 LYS A C 1
ATOM 755 O O . LYS A 1 93 ? 20.962 11.599 2.681 1.00 83.25 93 LYS A O 1
ATOM 760 N N . ILE A 1 94 ? 19.077 12.607 3.342 1.00 82.75 94 ILE A N 1
ATOM 761 C CA . ILE A 1 94 ? 19.392 13.908 2.727 1.00 82.75 94 ILE A CA 1
ATOM 762 C C . ILE A 1 94 ? 20.690 14.492 3.292 1.00 82.75 94 ILE A C 1
ATOM 764 O O . ILE A 1 94 ? 21.515 15.017 2.538 1.00 82.75 94 ILE A O 1
ATOM 768 N N . ARG A 1 95 ? 20.887 14.372 4.610 1.00 80.00 95 ARG A N 1
ATOM 769 C CA . ARG A 1 95 ? 22.119 14.800 5.277 1.00 80.00 95 ARG A CA 1
ATOM 770 C C . ARG A 1 95 ? 23.316 13.949 4.854 1.00 80.00 95 ARG A C 1
ATOM 772 O O . ARG A 1 95 ? 24.363 14.518 4.557 1.00 80.00 95 ARG A O 1
ATOM 779 N N . ASP A 1 96 ? 23.155 12.630 4.798 1.00 81.69 96 ASP A N 1
ATOM 780 C CA . ASP A 1 96 ? 24.227 11.688 4.458 1.00 81.69 96 ASP A CA 1
ATOM 781 C C . ASP A 1 96 ? 24.680 11.843 2.996 1.00 81.69 96 ASP A C 1
ATOM 783 O O . ASP A 1 96 ? 25.868 11.748 2.702 1.00 81.69 96 ASP A O 1
ATOM 787 N N . MET A 1 97 ? 23.765 12.194 2.085 1.00 77.31 97 MET A N 1
ATOM 788 C CA . MET A 1 97 ? 24.100 12.548 0.697 1.00 77.31 97 MET A CA 1
ATOM 789 C C . MET A 1 97 ? 24.775 13.924 0.557 1.00 77.31 97 MET A C 1
ATOM 791 O O . MET A 1 97 ? 25.111 14.332 -0.553 1.00 77.31 97 MET A O 1
ATOM 795 N N . GLY A 1 98 ? 24.961 14.674 1.651 1.00 67.56 98 GLY A N 1
ATOM 796 C CA . GLY A 1 98 ? 25.602 15.990 1.621 1.00 67.56 98 GLY A CA 1
ATOM 797 C C . GLY A 1 98 ? 24.842 17.005 0.767 1.00 67.56 98 GLY A C 1
ATOM 798 O O . GLY A 1 98 ? 25.457 17.890 0.171 1.00 67.56 98 GLY A O 1
ATOM 799 N N . SER A 1 99 ? 23.515 16.861 0.685 1.00 67.12 99 SER A N 1
ATOM 800 C CA . SER A 1 99 ? 22.651 17.574 -0.255 1.00 67.12 99 SER A CA 1
ATOM 801 C C . SER A 1 99 ? 22.493 19.057 0.111 1.00 67.12 99 SER A C 1
ATOM 803 O O . SER A 1 99 ? 21.454 19.503 0.593 1.00 67.12 99 SER A O 1
ATOM 805 N N . LYS A 1 100 ? 23.554 19.847 -0.103 1.00 65.06 100 LYS A N 1
ATOM 806 C CA . LYS A 1 100 ? 23.613 21.290 0.204 1.00 65.06 100 LYS A CA 1
ATOM 807 C C . LYS A 1 100 ? 22.653 22.138 -0.637 1.00 65.06 100 LYS A C 1
ATOM 809 O O . LYS A 1 100 ? 22.456 23.305 -0.316 1.00 65.06 100 LYS A O 1
ATOM 814 N N . TYR A 1 101 ? 22.093 21.580 -1.711 1.00 72.81 101 TYR A N 1
ATOM 815 C CA . TYR A 1 101 ? 21.146 22.271 -2.586 1.00 72.81 101 TYR A CA 1
ATOM 816 C C . TYR A 1 101 ? 19.698 22.206 -2.082 1.00 72.81 101 TYR A C 1
ATOM 818 O O . TYR A 1 101 ? 18.859 22.963 -2.566 1.00 72.81 101 TYR A O 1
ATOM 826 N N . LEU A 1 102 ? 19.386 21.332 -1.116 1.00 78.19 102 LEU A N 1
ATOM 827 C CA . LEU A 1 102 ? 18.050 21.276 -0.532 1.00 78.19 102 LEU A CA 1
ATOM 828 C C . LEU A 1 102 ? 17.918 22.270 0.633 1.00 78.19 102 LEU A C 1
ATOM 830 O O . LEU A 1 102 ? 18.856 22.438 1.416 1.00 78.19 102 LEU A O 1
ATOM 834 N N . PRO A 1 103 ? 16.752 22.925 0.790 1.00 78.75 103 PRO A N 1
ATOM 835 C CA . PRO A 1 103 ? 16.496 23.805 1.922 1.00 78.75 103 PRO A CA 1
ATOM 836 C C . PRO A 1 103 ? 16.642 23.086 3.268 1.00 78.75 103 PRO A C 1
ATOM 838 O O . PRO A 1 103 ? 16.262 21.927 3.411 1.00 78.75 103 PRO A O 1
ATOM 841 N N . VAL A 1 104 ? 17.062 23.821 4.304 1.00 75.62 104 VAL A N 1
ATOM 842 C CA . VAL A 1 104 ? 17.144 23.315 5.694 1.00 75.62 104 VAL A CA 1
ATOM 843 C C . VAL A 1 104 ? 15.806 22.737 6.178 1.00 75.62 104 VAL A C 1
ATOM 845 O O . VAL A 1 104 ? 15.773 21.788 6.955 1.00 75.62 104 VAL A O 1
ATOM 848 N N . ARG A 1 105 ? 14.688 23.310 5.718 1.00 82.38 105 ARG A N 1
ATOM 849 C CA . ARG A 1 105 ? 13.328 22.825 5.982 1.00 82.38 105 ARG A CA 1
ATOM 850 C C . ARG A 1 105 ? 12.724 22.255 4.704 1.00 82.38 105 ARG A C 1
ATOM 852 O O . ARG A 1 105 ? 11.793 22.835 4.151 1.00 82.38 105 ARG A O 1
ATOM 859 N N . TRP A 1 106 ? 13.306 21.164 4.223 1.00 88.38 106 TRP A N 1
ATOM 860 C CA . TRP A 1 106 ? 12.766 20.400 3.106 1.00 88.38 106 TRP A CA 1
ATOM 861 C C . TRP A 1 106 ? 11.846 19.262 3.604 1.00 88.38 106 TRP A C 1
ATOM 863 O O . TRP A 1 106 ? 12.161 18.636 4.620 1.00 88.38 106 TRP A O 1
ATOM 873 N N . PRO A 1 107 ? 10.730 18.978 2.908 1.00 92.00 107 PRO A N 1
ATOM 874 C CA . PRO A 1 107 ? 10.129 19.813 1.872 1.00 92.00 107 PRO A CA 1
ATOM 875 C C . PRO A 1 107 ? 9.410 21.027 2.492 1.00 92.00 107 PRO A C 1
ATOM 877 O O . PRO A 1 107 ? 9.273 21.142 3.714 1.00 92.00 107 PRO A O 1
ATOM 880 N N . SER A 1 108 ? 8.971 21.965 1.648 1.00 92.44 108 SER A N 1
ATOM 881 C CA . SER A 1 108 ? 8.268 23.165 2.114 1.00 92.44 108 SER A CA 1
ATOM 882 C C . SER A 1 108 ? 6.936 22.811 2.790 1.00 92.44 108 SER A C 1
ATOM 884 O O . SER A 1 108 ? 6.342 21.765 2.527 1.00 92.44 108 SER A O 1
ATOM 886 N N . GLN A 1 109 ? 6.428 23.702 3.647 1.00 93.69 109 GLN A N 1
ATOM 887 C CA . GLN A 1 109 ? 5.158 23.459 4.339 1.00 93.69 109 GLN A CA 1
ATOM 888 C C . GLN A 1 109 ? 3.988 23.275 3.359 1.00 93.69 109 GLN A C 1
ATOM 890 O O . GLN A 1 109 ? 3.164 22.397 3.578 1.00 93.69 109 GLN A O 1
ATOM 895 N N . GLY A 1 110 ? 3.967 24.019 2.247 1.00 94.12 110 GLY A N 1
ATOM 896 C CA . GLY A 1 110 ? 2.938 23.865 1.214 1.00 94.12 110 GLY A CA 1
ATOM 897 C C . GLY A 1 110 ? 2.972 22.499 0.521 1.00 94.12 110 GLY A C 1
ATOM 898 O O . GLY A 1 110 ? 1.923 21.963 0.183 1.00 94.12 110 GLY A O 1
ATOM 899 N N . VAL A 1 111 ? 4.157 21.895 0.367 1.00 94.38 111 VAL A N 1
ATOM 900 C CA . VAL A 1 111 ? 4.280 20.523 -0.151 1.00 94.38 111 VAL A CA 1
ATOM 901 C C . VAL A 1 111 ? 3.744 19.508 0.858 1.00 94.38 111 VAL A C 1
ATOM 903 O O . VAL A 1 111 ? 3.008 18.607 0.471 1.00 94.38 111 VAL A O 1
ATOM 906 N N . ILE A 1 112 ? 4.047 19.676 2.149 1.00 95.56 112 ILE A N 1
ATOM 907 C CA . ILE A 1 112 ? 3.468 18.832 3.207 1.00 95.56 112 ILE A CA 1
ATOM 908 C C . ILE A 1 112 ? 1.942 18.930 3.191 1.00 95.56 112 ILE A C 1
ATOM 910 O O . ILE A 1 112 ? 1.269 17.907 3.185 1.00 95.56 112 ILE A O 1
ATOM 914 N N . ASP A 1 113 ? 1.401 20.146 3.147 1.00 95.06 113 ASP A N 1
ATOM 915 C CA . ASP A 1 113 ? -0.045 20.369 3.160 1.00 95.06 113 ASP A CA 1
ATOM 916 C C . ASP A 1 113 ? -0.717 19.776 1.905 1.00 95.06 113 ASP A C 1
ATOM 918 O O . ASP A 1 113 ? -1.802 19.207 2.001 1.00 95.06 113 ASP A O 1
ATOM 922 N N . ASN A 1 114 ? -0.047 19.810 0.745 1.00 93.88 114 ASN A N 1
ATOM 923 C CA . ASN A 1 114 ? -0.512 19.126 -0.464 1.00 93.88 114 ASN A CA 1
ATOM 924 C C . ASN A 1 114 ? -0.538 17.597 -0.304 1.00 93.88 114 ASN A C 1
ATOM 926 O O . ASN A 1 114 ? -1.528 16.968 -0.667 1.00 93.88 114 ASN A O 1
ATOM 930 N N . LEU A 1 115 ? 0.520 16.998 0.256 1.00 94.81 115 LEU A N 1
ATOM 931 C CA . LEU A 1 115 ? 0.569 15.553 0.503 1.00 94.81 115 LEU A CA 1
ATOM 932 C C . LEU A 1 115 ? -0.501 15.107 1.505 1.00 94.81 115 LEU A C 1
ATOM 934 O O . LEU A 1 115 ? -1.089 14.046 1.318 1.00 94.81 115 LEU A O 1
ATOM 938 N N . VAL A 1 116 ? -0.770 15.914 2.536 1.00 94.81 116 VAL A N 1
ATOM 939 C CA . VAL A 1 116 ? -1.852 15.671 3.506 1.00 94.81 116 VAL A CA 1
ATOM 940 C C . VAL A 1 116 ? -3.207 15.697 2.802 1.00 94.81 116 VAL A C 1
ATOM 942 O O . VAL A 1 116 ? -3.966 14.744 2.926 1.00 94.81 116 VAL A O 1
ATOM 945 N N . ALA A 1 117 ? -3.475 16.720 1.985 1.00 92.12 117 ALA A N 1
ATOM 946 C CA . ALA A 1 117 ? -4.722 16.803 1.225 1.00 92.12 117 ALA A CA 1
ATOM 947 C C . ALA A 1 117 ? -4.900 15.610 0.265 1.00 92.12 117 ALA A C 1
ATOM 949 O O . ALA A 1 117 ? -5.978 15.021 0.197 1.00 92.12 117 ALA A O 1
ATOM 950 N N . LYS A 1 118 ? -3.831 15.201 -0.436 1.00 90.94 118 LYS A N 1
ATOM 951 C CA . LYS A 1 118 ? -3.848 14.007 -1.298 1.00 90.94 118 LYS A CA 1
ATOM 952 C C . LYS A 1 118 ? -4.084 12.717 -0.509 1.00 90.94 118 LYS A C 1
ATOM 954 O O . LYS A 1 118 ? -4.681 11.799 -1.053 1.00 90.94 118 LYS A O 1
ATOM 959 N N . ALA A 1 119 ? -3.666 12.641 0.753 1.00 91.75 119 ALA A N 1
ATOM 960 C CA . ALA A 1 119 ? -3.908 11.460 1.571 1.00 91.75 119 ALA A CA 1
ATOM 961 C C . ALA A 1 119 ? -5.400 11.246 1.866 1.00 91.75 119 ALA A C 1
ATOM 963 O O . ALA A 1 119 ? -5.801 10.101 2.044 1.00 91.75 119 ALA A O 1
ATOM 964 N N . SER A 1 120 ? -6.224 12.306 1.896 1.00 89.62 120 SER A N 1
ATOM 965 C CA . SER A 1 120 ? -7.675 12.210 2.145 1.00 89.62 120 SER A CA 1
ATOM 966 C C . SER A 1 120 ? -7.999 11.329 3.365 1.00 89.62 120 SER A C 1
ATOM 968 O O . SER A 1 120 ? -8.802 10.399 3.279 1.00 89.62 120 SER A O 1
ATOM 970 N N . GLY A 1 121 ? -7.289 11.551 4.478 1.00 88.94 121 GLY A N 1
ATOM 971 C CA . GLY A 1 121 ? -7.397 10.755 5.705 1.00 88.94 121 GLY A CA 1
ATOM 972 C C . GLY A 1 121 ? -6.846 9.318 5.654 1.00 88.94 121 GLY A C 1
ATOM 973 O O . GLY A 1 121 ? -6.894 8.617 6.662 1.00 88.94 121 GLY A O 1
ATOM 974 N N . GLN A 1 122 ? -6.296 8.851 4.530 1.00 88.31 122 GLN A N 1
ATOM 975 C CA . GLN A 1 122 ? -5.800 7.479 4.378 1.00 88.31 122 GLN A CA 1
ATOM 976 C C . GLN A 1 122 ? -4.317 7.368 4.737 1.00 88.31 122 GLN A C 1
ATOM 978 O O . GLN A 1 122 ? -3.427 7.735 3.966 1.00 88.31 122 GLN A O 1
ATOM 983 N N . PHE A 1 123 ? -4.025 6.769 5.892 1.00 92.19 123 PHE A N 1
ATOM 984 C CA . PHE A 1 123 ? -2.645 6.585 6.353 1.00 92.19 123 PHE A CA 1
ATOM 985 C C . PHE A 1 123 ? -1.813 5.675 5.433 1.00 92.19 123 PHE A C 1
ATOM 987 O O . PHE A 1 123 ? -0.590 5.820 5.366 1.00 92.19 123 PHE A O 1
ATOM 994 N N . ILE A 1 124 ? -2.456 4.778 4.671 1.00 92.62 124 ILE A N 1
ATOM 995 C CA . ILE A 1 124 ? -1.769 3.967 3.660 1.00 92.62 124 ILE A CA 1
ATOM 996 C C . ILE A 1 124 ? -1.056 4.856 2.635 1.00 92.62 124 ILE A C 1
ATOM 998 O O . ILE A 1 124 ? 0.135 4.653 2.411 1.00 92.62 124 ILE A O 1
ATOM 1002 N N . TYR A 1 125 ? -1.709 5.913 2.135 1.00 94.62 125 TYR A N 1
ATOM 1003 C CA . TYR A 1 125 ? -1.089 6.887 1.234 1.00 94.62 125 TYR A CA 1
ATOM 1004 C C . TYR A 1 125 ? 0.170 7.488 1.868 1.00 94.62 125 TYR A C 1
ATOM 1006 O O . TYR A 1 125 ? 1.247 7.464 1.272 1.00 94.62 125 TYR A O 1
ATOM 1014 N N . ALA A 1 126 ? 0.059 7.967 3.111 1.00 95.38 126 ALA A N 1
ATOM 1015 C CA . ALA A 1 126 ? 1.171 8.595 3.815 1.00 95.38 126 ALA A CA 1
ATOM 1016 C C . ALA A 1 126 ? 2.356 7.641 4.013 1.00 95.38 126 ALA A C 1
ATOM 1018 O O . ALA A 1 126 ? 3.501 7.997 3.727 1.00 95.38 126 ALA A O 1
ATOM 1019 N N . SER A 1 127 ? 2.078 6.410 4.445 1.00 95.00 127 SER A N 1
ATOM 1020 C CA . SER A 1 127 ? 3.103 5.390 4.662 1.00 95.00 127 SER A CA 1
ATOM 1021 C C . SER A 1 127 ? 3.765 4.927 3.357 1.00 95.00 127 SER A C 1
ATOM 1023 O O . SER A 1 127 ? 4.968 4.672 3.337 1.00 95.00 127 SER A O 1
ATOM 1025 N N . THR A 1 128 ? 3.017 4.851 2.252 1.00 95.75 128 THR A N 1
ATOM 1026 C CA . THR A 1 128 ? 3.557 4.500 0.934 1.00 95.75 128 THR A CA 1
ATOM 1027 C C . THR A 1 128 ? 4.433 5.624 0.382 1.00 95.75 128 THR A C 1
ATOM 1029 O O . THR A 1 128 ? 5.532 5.342 -0.092 1.00 95.75 128 THR A O 1
ATOM 1032 N N . VAL A 1 129 ? 4.016 6.892 0.508 1.00 95.88 129 VAL A N 1
ATOM 1033 C CA . VAL A 1 129 ? 4.844 8.061 0.146 1.00 95.88 129 VAL A CA 1
ATOM 1034 C C . VAL A 1 129 ? 6.157 8.065 0.926 1.00 95.88 129 VAL A C 1
ATOM 1036 O O . VAL A 1 129 ? 7.225 8.230 0.337 1.00 95.88 129 VAL A O 1
ATOM 1039 N N . ASP A 1 130 ? 6.092 7.853 2.241 1.00 94.81 130 ASP A N 1
ATOM 1040 C CA . ASP A 1 130 ? 7.280 7.793 3.090 1.00 94.81 130 ASP A CA 1
ATOM 1041 C C . ASP A 1 130 ? 8.244 6.684 2.651 1.00 94.81 130 ASP A C 1
ATOM 1043 O O . ASP A 1 130 ? 9.427 6.962 2.446 1.00 94.81 130 ASP A O 1
ATOM 1047 N N . ARG A 1 131 ? 7.754 5.456 2.432 1.00 93.81 131 ARG A N 1
ATOM 1048 C CA . ARG A 1 131 ? 8.590 4.342 1.952 1.00 93.81 131 ARG A CA 1
ATOM 1049 C C . ARG A 1 131 ? 9.188 4.617 0.573 1.00 93.81 131 ARG A C 1
ATOM 1051 O O . ARG A 1 131 ? 10.368 4.353 0.355 1.00 93.81 131 ARG A O 1
ATOM 1058 N N . PHE A 1 132 ? 8.399 5.177 -0.343 1.00 94.62 132 PHE A N 1
ATOM 1059 C CA . PHE A 1 132 ? 8.838 5.502 -1.700 1.00 94.62 132 PHE A CA 1
ATOM 1060 C C . PHE A 1 132 ? 9.979 6.523 -1.712 1.00 94.62 132 PHE A C 1
ATOM 1062 O O . PHE A 1 132 ? 10.992 6.323 -2.383 1.00 94.62 132 PHE A O 1
ATOM 1069 N N . ILE A 1 133 ? 9.851 7.593 -0.924 1.00 93.50 133 ILE A N 1
ATOM 1070 C CA . ILE A 1 133 ? 10.872 8.643 -0.820 1.00 93.50 133 ILE A CA 1
ATOM 1071 C C . ILE A 1 133 ? 12.086 8.168 -0.005 1.00 93.50 133 ILE A C 1
ATOM 1073 O O . ILE A 1 133 ? 13.220 8.547 -0.303 1.00 93.50 133 ILE A O 1
ATOM 1077 N N . SER A 1 134 ? 11.868 7.318 1.003 1.00 90.06 134 SER A N 1
ATOM 1078 C CA . SER A 1 134 ? 12.929 6.764 1.858 1.00 90.06 134 SER A CA 1
ATOM 1079 C C . SER A 1 134 ? 13.759 5.671 1.179 1.00 90.06 134 SER A C 1
ATOM 1081 O O . SER A 1 134 ? 14.745 5.226 1.765 1.00 90.06 134 SER A O 1
ATOM 1083 N N . SER A 1 135 ? 13.404 5.246 -0.042 1.00 88.88 135 SER A N 1
ATOM 1084 C CA . SER A 1 135 ? 14.139 4.226 -0.802 1.00 88.88 135 SER A CA 1
ATOM 1085 C C . SER A 1 135 ? 15.638 4.503 -0.776 1.00 88.88 135 SER A C 1
ATOM 1087 O O . SER A 1 135 ? 16.064 5.583 -1.171 1.00 88.88 135 SER A O 1
ATOM 1089 N N . ILE A 1 136 ? 16.459 3.538 -0.354 1.00 82.12 136 ILE A N 1
ATOM 1090 C CA . ILE A 1 136 ? 17.907 3.720 -0.136 1.00 82.12 136 ILE A CA 1
ATOM 1091 C C . ILE A 1 136 ? 18.633 4.144 -1.422 1.00 82.12 136 ILE A C 1
ATOM 1093 O O . ILE A 1 136 ? 19.598 4.905 -1.369 1.00 82.12 136 ILE A O 1
ATOM 1097 N N . ARG A 1 137 ? 18.130 3.744 -2.591 1.00 83.00 137 ARG A N 1
ATOM 1098 C CA . ARG A 1 137 ? 18.851 3.869 -3.869 1.00 83.00 137 ARG A CA 1
ATOM 1099 C C . ARG A 1 137 ? 18.530 5.133 -4.662 1.00 83.00 137 ARG A C 1
ATOM 1101 O O . ARG A 1 137 ? 19.302 5.509 -5.532 1.00 83.00 137 ARG A O 1
ATOM 1108 N N . HIS A 1 138 ? 17.431 5.810 -4.338 1.00 88.31 138 HIS A N 1
ATOM 1109 C CA . HIS A 1 138 ? 16.908 6.909 -5.154 1.00 88.31 138 HIS A CA 1
ATOM 1110 C C . HIS A 1 138 ? 17.048 8.261 -4.475 1.00 88.31 138 HIS A C 1
ATOM 1112 O O . HIS A 1 138 ? 16.976 8.353 -3.252 1.00 88.31 138 HIS A O 1
ATOM 1118 N N . ASN A 1 139 ? 17.209 9.331 -5.245 1.00 89.06 139 ASN A N 1
ATOM 1119 C CA . ASN A 1 139 ? 17.212 10.668 -4.673 1.00 89.06 139 ASN A CA 1
ATOM 1120 C C . ASN A 1 139 ? 15.809 10.999 -4.101 1.00 89.06 139 ASN A C 1
ATOM 1122 O O . ASN A 1 139 ? 14.831 10.973 -4.852 1.00 89.06 139 ASN A O 1
ATOM 1126 N N . PRO A 1 140 ? 15.680 11.323 -2.797 1.00 91.19 140 PRO A N 1
ATOM 1127 C CA . PRO A 1 140 ? 14.407 11.697 -2.182 1.00 91.19 140 PRO A CA 1
ATOM 1128 C C . PRO A 1 140 ? 13.730 12.895 -2.849 1.00 91.19 140 PRO A C 1
ATOM 1130 O O . PRO A 1 140 ? 12.504 12.945 -2.901 1.00 91.19 140 PRO A O 1
ATOM 1133 N N . ALA A 1 141 ? 14.517 13.851 -3.357 1.00 90.06 141 ALA A N 1
ATOM 1134 C CA . ALA A 1 141 ? 13.996 15.023 -4.051 1.00 90.06 141 ALA A CA 1
ATOM 1135 C C . ALA A 1 141 ? 13.349 14.640 -5.383 1.00 90.06 141 ALA A C 1
ATOM 1137 O O . ALA A 1 141 ? 12.198 14.985 -5.608 1.00 90.06 141 ALA A O 1
ATOM 1138 N N . GLU A 1 142 ? 14.031 13.833 -6.197 1.00 91.00 142 GLU A N 1
ATOM 1139 C CA . GLU A 1 142 ? 13.493 13.357 -7.478 1.00 91.00 142 GLU A CA 1
ATOM 1140 C C . GLU A 1 142 ? 12.235 12.502 -7.278 1.00 91.00 142 GLU A C 1
ATOM 1142 O O . GLU A 1 142 ? 11.241 12.685 -7.976 1.00 91.00 142 GLU A O 1
ATOM 1147 N N . ARG A 1 143 ? 12.236 11.603 -6.281 1.00 92.44 143 ARG A N 1
ATOM 1148 C CA . ARG A 1 143 ? 11.055 10.791 -5.940 1.00 92.44 143 ARG A CA 1
ATOM 1149 C C . ARG A 1 143 ? 9.890 11.674 -5.482 1.00 92.44 143 ARG A C 1
ATOM 115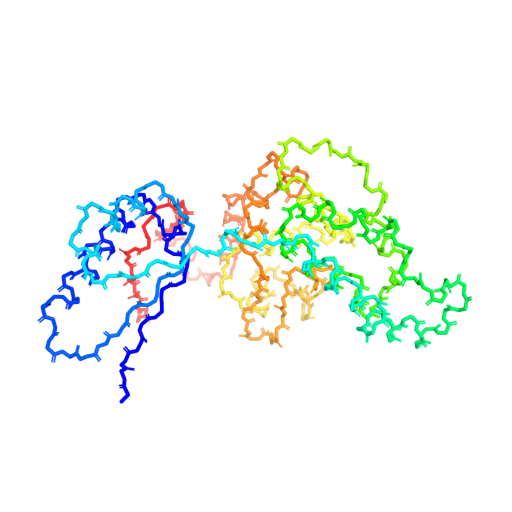1 O O . ARG A 1 143 ? 8.758 11.420 -5.880 1.00 92.44 143 ARG A O 1
ATOM 1158 N N . LEU A 1 144 ? 10.140 12.716 -4.685 1.00 93.19 144 LEU A N 1
ATOM 1159 C CA . LEU A 1 144 ? 9.095 13.669 -4.304 1.00 93.19 144 LEU A CA 1
ATOM 1160 C C . LEU A 1 144 ? 8.574 14.450 -5.520 1.00 93.19 144 LEU A C 1
ATOM 1162 O O . LEU A 1 144 ? 7.362 14.588 -5.671 1.00 93.19 144 LEU A O 1
ATOM 1166 N N . ASP A 1 145 ? 9.456 14.900 -6.411 1.00 92.31 145 ASP A N 1
ATOM 1167 C CA . ASP A 1 145 ? 9.074 15.621 -7.628 1.00 92.31 145 ASP A CA 1
ATOM 1168 C C . ASP A 1 145 ? 8.210 14.755 -8.556 1.00 92.31 145 ASP A C 1
ATOM 1170 O O . ASP A 1 145 ? 7.232 15.254 -9.116 1.00 92.31 145 ASP A O 1
ATOM 1174 N N . MET A 1 146 ? 8.476 13.445 -8.655 1.00 92.56 146 MET A N 1
ATOM 1175 C CA . MET A 1 146 ? 7.603 12.500 -9.372 1.00 92.56 146 MET A CA 1
ATOM 1176 C C . MET A 1 146 ? 6.175 12.487 -8.804 1.00 92.56 146 MET A C 1
ATOM 1178 O O . MET A 1 146 ? 5.208 12.460 -9.563 1.00 92.56 146 MET A O 1
ATOM 1182 N N . LEU A 1 147 ? 6.021 12.542 -7.476 1.00 92.19 147 LEU A N 1
ATOM 1183 C CA . LEU A 1 147 ? 4.704 12.564 -6.823 1.00 92.19 147 LEU A CA 1
ATOM 1184 C C . LEU A 1 147 ? 3.965 13.896 -7.016 1.00 92.19 147 LEU A C 1
ATOM 1186 O O . LEU A 1 147 ? 2.730 13.931 -7.075 1.00 92.19 147 LEU A O 1
ATOM 1190 N N . LEU A 1 148 ? 4.711 14.999 -7.094 1.00 88.12 148 LEU A N 1
ATOM 1191 C CA . LEU A 1 148 ? 4.164 16.342 -7.297 1.00 88.12 148 LEU A CA 1
ATOM 1192 C C . LEU A 1 148 ? 3.823 16.625 -8.764 1.00 88.12 148 LEU A C 1
ATOM 1194 O O . LEU A 1 148 ? 2.875 17.360 -9.027 1.00 88.12 148 LEU A O 1
ATOM 1198 N N . SER A 1 149 ? 4.546 16.010 -9.703 1.00 82.81 149 SER A N 1
ATOM 1199 C CA . SER A 1 149 ? 4.338 16.164 -11.152 1.00 82.81 149 SER A CA 1
ATOM 1200 C C . SER A 1 149 ? 3.054 15.496 -11.656 1.00 82.81 149 SER A C 1
ATOM 1202 O O . SER A 1 149 ? 2.596 15.787 -12.761 1.00 82.81 149 SER A O 1
ATOM 1204 N N . ASN A 1 150 ? 2.439 14.626 -10.851 1.00 68.06 150 ASN A N 1
ATOM 1205 C CA . ASN A 1 150 ? 1.117 14.090 -11.139 1.00 68.06 150 ASN A CA 1
ATOM 1206 C C . ASN A 1 150 ? 0.071 15.210 -11.082 1.00 68.06 150 ASN A C 1
ATOM 1208 O O . ASN A 1 150 ? -0.239 15.729 -10.004 1.00 68.06 150 ASN A O 1
ATOM 1212 N N . VAL A 1 151 ? -0.474 15.550 -12.254 1.00 54.66 151 VAL A N 1
ATOM 1213 C CA . VAL A 1 151 ? -1.567 16.513 -12.438 1.00 54.66 151 VAL A CA 1
ATOM 1214 C C . VAL A 1 151 ? -2.708 16.182 -11.478 1.00 54.66 151 VAL A C 1
ATOM 1216 O O . VAL A 1 151 ? -3.085 15.021 -11.338 1.00 54.66 151 VAL A O 1
ATOM 1219 N N . ASN A 1 152 ? -3.234 17.214 -10.813 1.00 52.66 152 ASN A N 1
ATOM 1220 C CA . ASN A 1 152 ? -4.374 17.131 -9.903 1.00 52.66 152 ASN A CA 1
ATOM 1221 C C . ASN A 1 152 ? -5.588 16.551 -10.640 1.00 52.66 152 ASN A C 1
ATOM 1223 O O . ASN A 1 152 ? -6.338 17.291 -11.279 1.00 52.66 152 ASN A O 1
ATOM 1227 N N . VAL A 1 153 ? -5.769 15.235 -10.576 1.00 52.41 153 VAL A N 1
ATOM 1228 C CA . VAL A 1 153 ? -7.027 14.615 -10.976 1.00 52.41 153 VAL A CA 1
ATOM 1229 C C . VAL A 1 153 ? -8.053 14.994 -9.909 1.00 52.41 153 VAL A C 1
ATOM 1231 O O . VAL A 1 153 ? -7.734 15.022 -8.718 1.00 52.41 153 VAL A O 1
ATOM 1234 N N . GLY A 1 154 ? -9.216 15.476 -10.350 1.00 50.94 154 GLY A N 1
ATOM 1235 C CA . GLY A 1 154 ? -10.213 16.086 -9.472 1.00 50.94 154 GLY A CA 1
ATOM 1236 C C . GLY A 1 154 ? -10.599 15.148 -8.332 1.00 50.94 154 GLY A C 1
ATOM 1237 O O . GLY A 1 154 ? -10.718 13.955 -8.538 1.00 50.94 154 GLY A O 1
ATOM 1238 N N . ILE A 1 155 ? -10.811 15.689 -7.132 1.00 52.69 155 ILE A N 1
ATOM 1239 C CA . ILE A 1 155 ? -11.066 14.932 -5.892 1.00 52.69 155 ILE A CA 1
ATOM 1240 C C . ILE A 1 155 ? -12.512 14.393 -5.870 1.00 52.69 155 ILE A C 1
ATOM 1242 O O . ILE A 1 155 ? -13.277 14.664 -4.948 1.00 52.69 155 ILE A O 1
ATOM 1246 N N . LEU A 1 156 ? -12.946 13.702 -6.926 1.00 57.19 156 LEU A N 1
ATOM 1247 C CA . LEU A 1 156 ? -14.282 13.104 -6.980 1.00 57.19 156 LEU A CA 1
ATOM 1248 C C . LEU A 1 156 ? -14.301 11.732 -6.296 1.00 57.19 156 LEU A C 1
ATOM 1250 O O . LEU A 1 156 ? -15.346 11.330 -5.789 1.00 57.19 156 LEU A O 1
ATOM 1254 N N . ASN A 1 157 ? -13.155 11.040 -6.229 1.00 67.69 157 ASN A N 1
ATOM 1255 C CA . ASN A 1 157 ? -13.012 9.753 -5.554 1.00 67.69 157 ASN A CA 1
ATOM 1256 C C . ASN A 1 157 ? -11.857 9.783 -4.526 1.00 67.69 157 ASN A C 1
ATOM 1258 O O . ASN A 1 157 ? -10.717 10.049 -4.909 1.00 67.69 157 ASN A O 1
ATOM 1262 N N . PRO A 1 158 ? -12.096 9.458 -3.238 1.00 70.38 158 PRO A N 1
ATOM 1263 C CA . PRO A 1 158 ? -11.041 9.420 -2.219 1.00 70.38 158 PRO A CA 1
ATOM 1264 C C . PRO A 1 158 ? -9.909 8.422 -2.525 1.00 70.38 158 PRO A C 1
ATOM 1266 O O . PRO A 1 158 ? -8.808 8.584 -2.009 1.00 70.38 158 PRO A O 1
ATOM 1269 N N . PHE A 1 159 ? -10.128 7.408 -3.368 1.00 76.69 159 PHE A N 1
ATOM 1270 C CA . PHE A 1 159 ? -9.089 6.441 -3.752 1.00 76.69 159 PHE A CA 1
ATOM 1271 C C . PHE A 1 159 ? -8.216 6.895 -4.926 1.00 76.69 159 PHE A C 1
ATOM 1273 O O . PHE A 1 159 ? -7.148 6.334 -5.151 1.00 76.69 159 PHE A O 1
ATOM 1280 N N . GLU A 1 160 ? -8.625 7.924 -5.661 1.00 86.19 160 GLU A N 1
ATOM 1281 C CA . GLU A 1 160 ? -7.931 8.370 -6.869 1.00 86.19 160 GLU A CA 1
ATOM 1282 C C . GLU A 1 160 ? -6.504 8.888 -6.610 1.00 86.19 160 GLU A C 1
ATOM 1284 O O . GLU A 1 160 ? -5.597 8.521 -7.363 1.00 86.19 160 GLU A O 1
ATOM 1289 N N . PRO A 1 161 ? -6.221 9.637 -5.524 1.00 90.44 161 PRO A N 1
ATOM 1290 C CA . PRO A 1 161 ? -4.844 9.970 -5.168 1.00 90.44 161 PRO A CA 1
ATOM 1291 C C . PRO A 1 161 ? -3.979 8.740 -4.861 1.00 90.44 161 PRO A C 1
ATOM 1293 O O . PRO A 1 161 ? -2.795 8.721 -5.205 1.00 90.44 161 PRO A O 1
ATOM 1296 N N . LEU A 1 162 ? -4.557 7.708 -4.236 1.00 92.50 162 LEU A N 1
ATOM 1297 C CA . LEU A 1 162 ? -3.858 6.459 -3.929 1.00 92.50 162 LEU A CA 1
ATOM 1298 C C . LEU A 1 162 ? -3.570 5.655 -5.207 1.00 92.50 162 LEU A C 1
ATOM 1300 O O . LEU A 1 162 ? -2.451 5.178 -5.389 1.00 92.50 162 LEU A O 1
ATOM 1304 N N . ASP A 1 163 ? -4.526 5.591 -6.132 1.00 92.81 163 ASP A N 1
ATOM 1305 C CA . ASP A 1 163 ? -4.358 4.952 -7.443 1.00 92.81 163 ASP A CA 1
ATOM 1306 C C . ASP A 1 163 ? -3.296 5.666 -8.289 1.00 92.81 163 ASP A C 1
ATOM 1308 O O . ASP A 1 163 ? -2.459 5.030 -8.941 1.00 92.81 163 ASP A O 1
ATOM 1312 N N . ALA A 1 164 ? -3.273 7.001 -8.238 1.00 92.38 164 ALA A N 1
ATOM 1313 C CA . ALA A 1 164 ? -2.248 7.810 -8.888 1.00 92.38 164 ALA A CA 1
ATOM 1314 C C . ALA A 1 164 ? -0.858 7.577 -8.273 1.00 92.38 164 ALA A C 1
ATOM 1316 O O . ALA A 1 164 ? 0.133 7.524 -9.007 1.00 92.38 164 ALA A O 1
ATOM 1317 N N . LEU A 1 165 ? -0.775 7.407 -6.948 1.00 94.81 165 LEU A N 1
ATOM 1318 C CA . LEU A 1 165 ? 0.463 7.044 -6.256 1.00 94.81 165 LEU A CA 1
ATOM 1319 C C . LEU A 1 165 ? 0.966 5.671 -6.717 1.00 94.81 165 LEU A C 1
ATOM 1321 O O . LEU A 1 165 ? 2.126 5.563 -7.117 1.00 94.81 165 LEU A O 1
ATOM 1325 N N . TYR A 1 166 ? 0.102 4.652 -6.743 1.00 95.25 166 TYR A N 1
ATOM 1326 C CA . TYR A 1 166 ? 0.463 3.331 -7.267 1.00 95.25 166 TYR A CA 1
ATOM 1327 C C . TYR A 1 166 ? 0.924 3.408 -8.717 1.00 95.25 166 TYR A C 1
ATOM 1329 O O . TYR A 1 166 ? 2.004 2.916 -9.038 1.00 95.25 166 TYR A O 1
ATOM 1337 N N . SER A 1 167 ? 0.171 4.097 -9.575 1.00 94.75 167 SER A N 1
ATOM 1338 C CA . SER A 1 167 ? 0.548 4.309 -10.973 1.00 94.75 167 SER A CA 1
ATOM 1339 C C . SER A 1 167 ? 1.940 4.925 -11.108 1.00 94.75 167 SER A C 1
ATOM 1341 O O . SER A 1 167 ? 2.719 4.503 -11.957 1.00 94.75 167 SER A O 1
ATOM 1343 N N . THR A 1 168 ? 2.280 5.921 -10.287 1.00 94.94 168 THR A N 1
ATOM 1344 C CA . THR A 1 168 ? 3.609 6.548 -10.323 1.00 94.94 168 THR A CA 1
ATOM 1345 C C . THR A 1 168 ? 4.713 5.610 -9.877 1.00 94.94 168 THR A C 1
ATOM 1347 O O . THR A 1 168 ? 5.772 5.620 -10.494 1.00 94.94 168 THR A O 1
ATOM 1350 N N . ILE A 1 169 ? 4.466 4.765 -8.877 1.00 95.69 169 ILE A N 1
ATOM 1351 C CA . ILE A 1 169 ? 5.428 3.742 -8.456 1.00 95.69 169 ILE A CA 1
ATOM 1352 C C . ILE A 1 169 ? 5.643 2.719 -9.579 1.00 95.69 169 ILE A C 1
ATOM 1354 O O . ILE A 1 169 ? 6.780 2.441 -9.944 1.00 95.69 169 ILE A O 1
ATOM 1358 N N . PHE A 1 170 ? 4.574 2.221 -10.205 1.00 95.62 170 PHE A N 1
ATOM 1359 C CA . PHE A 1 170 ? 4.698 1.278 -11.322 1.00 95.62 170 PHE A CA 1
ATOM 1360 C C . PHE A 1 170 ? 5.380 1.881 -12.553 1.00 95.62 170 PHE A C 1
ATOM 1362 O O . PHE A 1 170 ? 6.075 1.169 -13.268 1.00 95.62 170 PHE A O 1
ATOM 1369 N N . ARG A 1 171 ? 5.247 3.193 -12.790 1.00 94.12 171 ARG A N 1
ATOM 1370 C CA . ARG A 1 171 ? 5.986 3.892 -13.857 1.00 94.12 171 ARG A CA 1
ATOM 1371 C C . ARG A 1 171 ? 7.498 3.926 -13.632 1.00 94.12 171 ARG A C 1
ATOM 1373 O O . ARG A 1 171 ? 8.207 4.256 -14.576 1.00 94.12 171 ARG A O 1
ATOM 1380 N N . THR A 1 172 ? 7.989 3.628 -12.425 1.00 93.19 172 THR A N 1
ATOM 1381 C CA . THR A 1 172 ? 9.437 3.539 -12.185 1.00 93.19 172 THR A CA 1
ATOM 1382 C C . THR A 1 172 ? 10.020 2.167 -12.493 1.00 93.19 172 THR A C 1
ATOM 1384 O O . THR A 1 172 ? 11.236 2.058 -12.534 1.00 93.19 172 THR A O 1
ATOM 1387 N N . VAL A 1 173 ? 9.182 1.149 -12.719 1.00 94.25 173 VAL A N 1
ATOM 1388 C CA . VAL A 1 173 ? 9.625 -0.175 -13.177 1.00 94.25 173 VAL A CA 1
ATOM 1389 C C . VAL A 1 173 ? 10.058 -0.075 -14.641 1.00 94.25 173 VAL A C 1
ATOM 1391 O O . VAL A 1 173 ? 9.373 0.564 -15.445 1.00 94.25 173 VAL A O 1
ATOM 1394 N N . ASP A 1 174 ? 11.173 -0.718 -14.995 1.00 93.69 174 ASP A N 1
ATOM 1395 C CA . ASP A 1 174 ? 11.649 -0.759 -16.379 1.00 93.69 174 ASP A CA 1
ATOM 1396 C C . ASP A 1 174 ? 10.588 -1.369 -17.312 1.00 93.69 174 ASP A C 1
ATOM 1398 O O . ASP A 1 174 ? 9.887 -2.328 -16.975 1.00 93.69 174 ASP A O 1
ATOM 1402 N N . ILE A 1 175 ? 10.460 -0.814 -18.518 1.00 92.88 175 ILE A N 1
ATOM 1403 C CA . ILE A 1 175 ? 9.471 -1.270 -19.500 1.00 92.88 175 ILE A CA 1
ATOM 1404 C C . ILE A 1 175 ? 9.704 -2.716 -19.957 1.00 92.88 175 ILE A C 1
ATOM 1406 O O . ILE A 1 175 ? 8.770 -3.378 -20.408 1.00 92.88 175 ILE A O 1
ATOM 1410 N N . THR A 1 176 ? 10.935 -3.213 -19.845 1.00 93.88 176 THR A N 1
ATOM 1411 C CA . THR A 1 176 ? 11.285 -4.607 -20.137 1.00 93.88 176 THR A CA 1
ATOM 1412 C C . THR A 1 176 ? 10.861 -5.560 -19.018 1.00 93.88 176 THR A C 1
ATOM 1414 O O . THR A 1 176 ? 10.523 -6.711 -19.299 1.00 93.88 176 THR A O 1
ATOM 1417 N N . ASP A 1 177 ? 10.764 -5.061 -17.784 1.00 95.00 177 ASP A N 1
ATOM 1418 C CA . ASP A 1 177 ? 10.447 -5.849 -16.592 1.00 95.00 177 ASP A CA 1
ATOM 1419 C C . ASP A 1 177 ? 8.960 -5.811 -16.224 1.00 95.00 177 ASP A C 1
ATOM 1421 O O . ASP A 1 177 ? 8.438 -6.781 -15.670 1.00 95.00 177 ASP A O 1
ATOM 1425 N N . ILE A 1 178 ? 8.239 -4.743 -16.591 1.00 94.81 178 ILE A N 1
ATOM 1426 C CA . ILE A 1 178 ? 6.853 -4.502 -16.155 1.00 94.81 178 ILE A CA 1
ATOM 1427 C C . ILE A 1 178 ? 5.912 -5.689 -16.402 1.00 94.81 178 ILE A C 1
ATOM 1429 O O . ILE A 1 178 ? 5.089 -6.015 -15.548 1.00 94.81 178 ILE A O 1
ATOM 1433 N N . ALA A 1 179 ? 6.043 -6.379 -17.537 1.00 93.38 179 ALA A N 1
ATOM 1434 C CA . ALA A 1 179 ? 5.212 -7.541 -17.844 1.00 93.38 179 ALA A CA 1
ATOM 1435 C C . ALA A 1 179 ? 5.489 -8.713 -16.884 1.00 93.38 179 ALA A C 1
ATOM 1437 O O . ALA A 1 179 ? 4.556 -9.372 -16.424 1.00 93.38 179 ALA A O 1
ATOM 1438 N N . GLY A 1 180 ? 6.761 -8.955 -16.548 1.00 93.12 180 GLY A N 1
ATOM 1439 C CA . GLY A 1 180 ? 7.165 -9.961 -15.565 1.00 93.12 180 GLY A CA 1
ATOM 1440 C C . GLY A 1 180 ? 6.721 -9.590 -14.151 1.00 93.12 180 GLY A C 1
ATOM 1441 O O . GLY A 1 180 ? 6.191 -10.434 -13.430 1.00 93.12 180 GLY A O 1
ATOM 1442 N N . THR A 1 181 ? 6.854 -8.316 -13.784 1.00 93.94 181 THR A N 1
ATOM 1443 C CA . THR A 1 181 ? 6.395 -7.763 -12.505 1.00 93.94 181 THR A CA 1
ATOM 1444 C C . THR A 1 181 ? 4.889 -7.945 -12.320 1.00 93.94 181 THR A C 1
ATOM 1446 O O . THR A 1 181 ? 4.454 -8.504 -11.314 1.00 93.94 181 THR A O 1
ATOM 1449 N N . LEU A 1 182 ? 4.077 -7.533 -13.300 1.00 93.44 182 LEU A N 1
ATOM 1450 C CA . LEU A 1 182 ? 2.619 -7.681 -13.240 1.00 93.44 182 LEU A CA 1
ATOM 1451 C C . LEU A 1 182 ? 2.198 -9.153 -13.224 1.00 93.44 182 LEU A C 1
ATOM 1453 O O . LEU A 1 182 ? 1.281 -9.518 -12.496 1.00 93.44 182 LEU A O 1
ATOM 1457 N N . ARG A 1 183 ? 2.900 -10.025 -13.953 1.00 91.25 183 ARG A N 1
ATOM 1458 C CA . ARG A 1 183 ? 2.664 -11.473 -13.901 1.00 91.25 183 ARG A CA 1
ATOM 1459 C C . ARG A 1 183 ? 2.902 -12.052 -12.503 1.00 91.25 183 ARG A C 1
ATOM 1461 O O . ARG A 1 183 ? 2.094 -12.853 -12.042 1.00 91.25 183 ARG A O 1
ATOM 1468 N N . LEU A 1 184 ? 3.981 -11.647 -11.826 1.00 90.38 184 LEU A N 1
ATOM 1469 C CA . LEU A 1 184 ? 4.270 -12.076 -10.452 1.00 90.38 184 LEU A CA 1
ATOM 1470 C C . LEU A 1 184 ? 3.197 -11.598 -9.473 1.00 90.38 184 LEU A C 1
ATOM 1472 O O . LEU A 1 184 ? 2.704 -12.385 -8.670 1.00 90.38 184 LEU A O 1
ATOM 1476 N N . LEU A 1 185 ? 2.806 -10.326 -9.562 1.00 89.88 185 LEU A N 1
ATOM 1477 C CA . LEU A 1 185 ? 1.773 -9.760 -8.693 1.00 89.88 185 LEU A CA 1
ATOM 1478 C C . LEU A 1 185 ? 0.400 -10.385 -8.955 1.00 89.88 185 LEU A C 1
ATOM 1480 O O . LEU A 1 185 ? -0.345 -10.642 -8.016 1.00 89.88 185 LEU A O 1
ATOM 1484 N N . GLY A 1 186 ? 0.089 -10.686 -10.215 1.00 87.38 186 GLY A N 1
ATOM 1485 C CA . GLY A 1 186 ? -1.162 -11.317 -10.618 1.00 87.38 186 GLY A CA 1
ATOM 1486 C C . GLY A 1 186 ? -1.300 -12.767 -10.186 1.00 87.38 186 GLY A C 1
ATOM 1487 O O . GLY A 1 186 ? -2.414 -13.276 -10.132 1.00 87.38 186 GLY A O 1
ATOM 1488 N N . ALA A 1 187 ? -0.188 -13.430 -9.858 1.00 80.50 187 ALA A N 1
ATOM 1489 C CA . ALA A 1 187 ? -0.242 -14.771 -9.309 1.00 80.50 187 ALA A CA 1
ATOM 1490 C C . ALA A 1 187 ? -1.005 -14.781 -7.982 1.00 80.50 187 ALA A C 1
ATOM 1492 O O . ALA A 1 187 ? -1.725 -15.737 -7.742 1.00 80.50 187 ALA A O 1
ATOM 1493 N N . PHE A 1 188 ? -0.863 -13.734 -7.155 1.00 66.75 188 PHE A N 1
ATOM 1494 C CA . PHE A 1 188 ? -1.523 -13.567 -5.851 1.00 66.75 188 PHE A CA 1
ATOM 1495 C C . PHE A 1 188 ? -1.526 -14.828 -4.963 1.00 66.75 188 PHE A C 1
ATOM 1497 O O . PHE A 1 188 ? -2.424 -15.045 -4.153 1.00 66.75 188 PHE A O 1
ATOM 1504 N N . MET A 1 189 ? -0.505 -15.673 -5.122 1.00 61.25 189 MET A N 1
ATOM 1505 C CA . MET A 1 189 ? -0.352 -16.925 -4.393 1.00 61.25 189 MET A CA 1
ATOM 1506 C C . MET A 1 189 ? 0.784 -16.790 -3.373 1.00 61.25 189 MET A C 1
ATOM 1508 O O . MET A 1 189 ? 1.816 -16.194 -3.702 1.00 61.25 189 MET A O 1
ATOM 1512 N N . PRO A 1 190 ? 0.631 -17.370 -2.170 1.00 63.91 190 PRO A N 1
ATOM 1513 C CA . PRO A 1 190 ? 1.678 -17.436 -1.159 1.00 63.91 190 PRO A CA 1
ATOM 1514 C C . PRO A 1 190 ? 2.745 -18.445 -1.602 1.00 63.91 190 PRO A C 1
ATOM 1516 O O . PRO A 1 190 ? 2.745 -19.606 -1.189 1.00 63.91 190 PRO A O 1
ATOM 1519 N N . TYR A 1 191 ? 3.605 -18.019 -2.526 1.00 77.94 191 TYR A N 1
ATOM 1520 C CA . TYR A 1 191 ? 4.765 -18.791 -2.937 1.00 77.94 191 TYR A CA 1
ATOM 1521 C C . TYR A 1 191 ? 6.048 -17.977 -2.844 1.00 77.94 191 TYR A C 1
ATOM 1523 O O . TYR A 1 191 ? 6.088 -16.765 -3.080 1.00 77.94 191 TYR A O 1
ATOM 1531 N N . SER A 1 192 ? 7.131 -18.693 -2.557 1.00 85.69 192 SER A N 1
ATOM 1532 C CA . SER A 1 192 ? 8.449 -18.107 -2.398 1.00 85.69 192 SER A CA 1
ATOM 1533 C C . SER A 1 192 ? 9.031 -17.602 -3.726 1.00 85.69 192 SER A C 1
ATOM 1535 O O . SER A 1 192 ? 8.731 -18.152 -4.794 1.00 85.69 192 SER A O 1
ATOM 1537 N N . PRO A 1 193 ? 9.927 -16.597 -3.694 1.00 88.31 193 PRO A N 1
ATOM 1538 C CA . PRO A 1 193 ? 10.687 -16.166 -4.861 1.00 88.31 193 PRO A CA 1
ATOM 1539 C C . PRO A 1 193 ? 11.304 -17.328 -5.642 1.00 88.31 193 PRO A C 1
ATOM 1541 O O . PRO A 1 193 ? 11.146 -17.394 -6.858 1.00 88.31 193 PRO A O 1
ATOM 1544 N N . ARG A 1 194 ? 11.906 -18.315 -4.966 1.00 88.38 194 ARG A N 1
ATOM 1545 C CA . ARG A 1 194 ? 12.493 -19.486 -5.642 1.00 88.38 194 ARG A CA 1
ATOM 1546 C C . ARG A 1 194 ? 11.482 -20.345 -6.387 1.00 88.38 194 ARG A C 1
ATOM 1548 O O . ARG A 1 194 ? 11.823 -20.923 -7.421 1.00 88.38 194 ARG A O 1
ATOM 1555 N N . PHE A 1 195 ? 10.262 -20.470 -5.867 1.00 88.12 195 PHE A N 1
ATOM 1556 C CA . PHE A 1 195 ? 9.201 -21.178 -6.576 1.00 88.12 195 PHE A CA 1
ATOM 1557 C C . PHE A 1 195 ? 8.888 -20.473 -7.897 1.00 88.12 195 PHE A C 1
ATOM 1559 O O . PHE A 1 195 ? 8.891 -21.114 -8.948 1.00 88.12 195 PHE A O 1
ATOM 1566 N N . PHE A 1 196 ? 8.697 -19.153 -7.856 1.00 89.19 196 PHE A N 1
ATOM 1567 C CA . PHE A 1 196 ? 8.432 -18.364 -9.054 1.00 89.19 196 PHE A CA 1
ATOM 1568 C C . PHE A 1 196 ? 9.610 -18.356 -10.027 1.00 89.19 196 PHE A C 1
ATOM 1570 O O . PHE A 1 196 ? 9.392 -18.472 -11.230 1.00 89.19 196 PHE A O 1
ATOM 1577 N N . GLU A 1 197 ? 10.850 -18.293 -9.538 1.00 91.88 197 GLU A N 1
ATOM 1578 C CA . GLU A 1 197 ? 12.039 -18.378 -10.390 1.00 91.88 197 GLU A CA 1
ATOM 1579 C C . GLU A 1 197 ? 12.070 -19.687 -11.176 1.00 91.88 197 GLU A C 1
ATOM 1581 O O . GLU A 1 197 ? 12.228 -19.672 -12.396 1.00 91.88 197 GLU A O 1
ATOM 1586 N N . ARG A 1 198 ? 11.817 -20.820 -10.511 1.00 89.56 198 ARG A N 1
ATOM 1587 C CA . ARG A 1 198 ? 11.722 -22.124 -11.182 1.00 89.56 198 ARG A CA 1
ATOM 1588 C C . ARG A 1 198 ? 10.550 -22.169 -12.153 1.00 89.56 198 ARG A C 1
ATOM 1590 O O . ARG A 1 198 ? 10.748 -22.489 -13.318 1.00 89.56 198 ARG A O 1
ATOM 1597 N N . LEU A 1 199 ? 9.346 -21.819 -11.700 1.00 88.31 199 LEU A N 1
ATOM 1598 C CA . LEU A 1 199 ? 8.129 -21.909 -12.509 1.00 88.31 199 LEU A CA 1
ATOM 1599 C C . LEU A 1 199 ? 8.234 -21.075 -13.793 1.00 88.31 199 LEU A C 1
ATOM 1601 O O . LEU A 1 199 ? 7.866 -21.539 -14.874 1.00 88.31 199 LEU A O 1
ATOM 1605 N N . LEU A 1 200 ? 8.763 -19.858 -13.675 1.00 89.00 200 LEU A N 1
ATOM 1606 C CA . LEU A 1 200 ? 8.860 -18.895 -14.767 1.00 89.00 200 LEU A CA 1
ATOM 1607 C C . LEU A 1 200 ? 10.165 -19.014 -15.569 1.00 89.00 200 LEU A C 1
ATOM 1609 O O . LEU A 1 200 ? 10.280 -18.378 -16.616 1.00 89.00 200 LEU A O 1
ATOM 1613 N N . GLY A 1 201 ? 11.117 -19.837 -15.117 1.00 88.94 201 GLY A N 1
ATOM 1614 C CA . GLY A 1 201 ? 12.433 -19.984 -15.739 1.00 88.94 201 GLY A CA 1
ATOM 1615 C C . GLY A 1 201 ? 13.317 -18.743 -15.582 1.00 88.94 201 GLY A C 1
ATOM 1616 O O . GLY A 1 201 ? 14.111 -18.444 -16.472 1.00 88.94 201 GLY A O 1
ATOM 1617 N N . LEU A 1 202 ? 13.157 -18.000 -14.485 1.00 91.38 202 LEU A N 1
ATOM 1618 C CA . LEU A 1 202 ? 13.996 -16.848 -14.161 1.00 91.38 202 LEU A CA 1
ATOM 1619 C C . LEU A 1 202 ? 15.314 -17.325 -13.539 1.00 91.38 202 LEU A C 1
ATOM 1621 O O . LEU A 1 202 ? 15.364 -18.344 -12.849 1.00 91.38 202 LEU A O 1
ATOM 1625 N N . GLY A 1 203 ? 16.389 -16.569 -13.765 1.00 91.81 203 GLY A N 1
ATOM 1626 C CA . GLY A 1 203 ? 17.646 -16.786 -13.049 1.00 91.81 203 GLY A CA 1
ATOM 1627 C C . GLY A 1 203 ? 17.507 -16.495 -11.551 1.00 91.81 203 GLY A C 1
ATOM 1628 O O . GLY A 1 203 ? 16.579 -15.802 -11.133 1.00 91.81 203 GLY A O 1
ATOM 1629 N N . THR A 1 204 ? 18.453 -16.990 -10.750 1.00 91.69 204 THR A N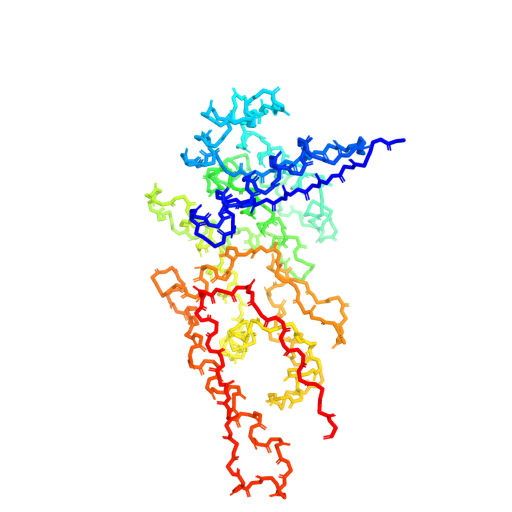 1
ATOM 1630 C CA . THR A 1 204 ? 18.527 -16.691 -9.311 1.00 91.69 204 THR A CA 1
ATOM 1631 C C . THR A 1 204 ? 18.530 -15.181 -9.073 1.00 91.69 204 THR A C 1
ATOM 1633 O O . THR A 1 204 ? 19.367 -14.467 -9.626 1.00 91.69 204 THR A O 1
ATOM 1636 N N . GLY A 1 205 ? 17.610 -14.695 -8.240 1.00 90.44 205 GLY A N 1
ATOM 1637 C CA . GLY A 1 205 ? 17.408 -13.271 -7.973 1.00 90.44 205 GLY A CA 1
ATOM 1638 C C . GLY A 1 205 ? 16.498 -12.566 -8.985 1.00 90.44 205 GLY A C 1
ATOM 1639 O O . GLY A 1 205 ? 16.241 -11.372 -8.830 1.00 90.44 205 GLY A O 1
ATOM 1640 N N . GLY A 1 206 ? 15.979 -13.270 -9.994 1.00 92.81 206 GLY A N 1
ATOM 1641 C CA . GLY A 1 206 ? 15.111 -12.702 -11.025 1.00 92.81 206 GLY A CA 1
ATOM 1642 C C . GLY A 1 206 ? 13.806 -12.143 -10.461 1.00 92.81 206 GLY A C 1
ATOM 1643 O O . GLY A 1 206 ? 13.371 -11.073 -10.872 1.00 92.81 206 GLY A O 1
ATOM 1644 N N . VAL A 1 207 ? 13.214 -12.793 -9.453 1.00 92.12 207 VAL A N 1
ATOM 1645 C CA . VAL A 1 207 ? 12.013 -12.255 -8.784 1.00 92.12 207 VAL A CA 1
ATOM 1646 C C . VAL A 1 207 ? 12.336 -10.973 -8.023 1.00 92.12 207 VAL A C 1
ATOM 1648 O O . VAL A 1 207 ? 11.597 -9.995 -8.117 1.00 92.12 207 VAL A O 1
ATOM 1651 N N . ARG A 1 208 ? 13.468 -10.940 -7.308 1.00 90.94 208 ARG A N 1
ATOM 1652 C CA . ARG A 1 208 ? 13.915 -9.727 -6.607 1.00 90.94 208 ARG A CA 1
ATOM 1653 C C . ARG A 1 208 ? 14.190 -8.581 -7.571 1.00 90.94 208 ARG A C 1
ATOM 1655 O O . ARG A 1 208 ? 13.915 -7.442 -7.221 1.00 90.94 208 ARG A O 1
ATOM 1662 N N . HIS A 1 209 ? 14.717 -8.884 -8.755 1.00 92.62 209 HIS A N 1
ATOM 1663 C CA . HIS A 1 209 ? 14.940 -7.904 -9.811 1.00 92.62 209 HIS A CA 1
ATOM 1664 C C . HIS A 1 209 ? 13.623 -7.335 -10.358 1.00 92.62 209 HIS A C 1
ATOM 1666 O O . HIS A 1 209 ? 13.475 -6.121 -10.423 1.00 92.62 209 HIS A O 1
ATOM 1672 N N . LEU A 1 210 ? 12.633 -8.181 -10.652 1.00 93.62 210 LEU A N 1
ATOM 1673 C CA . LEU A 1 210 ? 11.335 -7.728 -11.171 1.00 93.62 210 LEU A CA 1
ATOM 1674 C C . LEU A 1 210 ? 10.523 -6.915 -10.153 1.00 93.62 210 LEU A C 1
ATOM 1676 O O . LEU A 1 210 ? 9.754 -6.029 -10.523 1.00 93.62 210 LEU A O 1
ATOM 1680 N N . LEU A 1 211 ?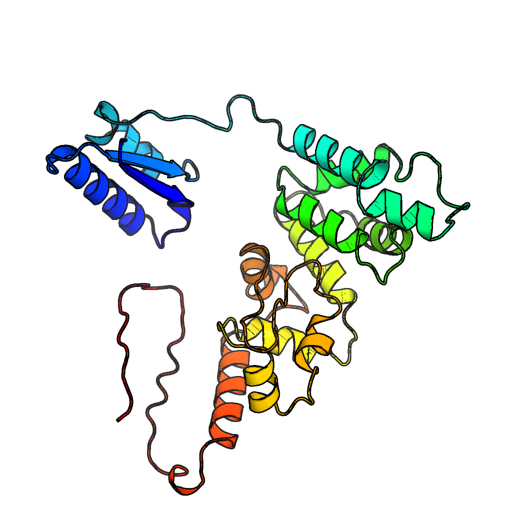 10.663 -7.217 -8.863 1.00 91.50 211 LEU A N 1
ATOM 1681 C CA . LEU A 1 211 ? 9.977 -6.499 -7.784 1.00 91.50 211 LEU A CA 1
ATOM 1682 C C . LEU A 1 211 ? 10.818 -5.347 -7.215 1.00 91.50 211 LEU A C 1
ATOM 1684 O O . LEU A 1 211 ? 10.426 -4.728 -6.224 1.00 91.50 211 LEU A O 1
ATOM 1688 N N . PHE A 1 212 ? 11.965 -5.058 -7.835 1.00 88.94 212 PHE A N 1
ATOM 1689 C CA . PHE A 1 212 ? 13.004 -4.212 -7.268 1.00 88.94 212 PHE A CA 1
ATOM 1690 C C . PHE A 1 212 ? 12.530 -2.775 -6.989 1.00 88.94 212 PHE A C 1
ATOM 1692 O O . PHE A 1 212 ? 12.754 -2.237 -5.906 1.00 88.94 212 PHE A O 1
ATOM 1699 N N . ASP A 1 213 ? 11.791 -2.172 -7.920 1.00 90.12 213 ASP A N 1
ATOM 1700 C CA . ASP A 1 213 ? 11.256 -0.811 -7.771 1.00 90.12 213 ASP A CA 1
ATOM 1701 C C . ASP A 1 213 ? 9.973 -0.727 -6.926 1.00 90.12 213 ASP A C 1
ATOM 1703 O O . ASP A 1 213 ? 9.446 0.363 -6.685 1.00 90.12 213 ASP A O 1
ATOM 1707 N N . LEU A 1 214 ? 9.473 -1.867 -6.433 1.00 92.88 214 LEU A N 1
ATOM 1708 C CA . LEU A 1 214 ? 8.224 -1.969 -5.675 1.00 92.88 214 LEU A CA 1
ATOM 1709 C C . LEU A 1 214 ? 8.432 -2.151 -4.164 1.00 92.88 214 LEU A C 1
ATOM 1711 O O . LEU A 1 214 ? 7.464 -2.388 -3.445 1.00 92.88 214 LEU A O 1
ATOM 1715 N N . GLU A 1 215 ? 9.647 -1.954 -3.641 1.00 90.62 215 GLU A N 1
ATOM 1716 C CA . GLU A 1 215 ? 9.968 -2.027 -2.196 1.00 90.62 215 GLU A CA 1
ATOM 1717 C C . GLU A 1 215 ? 9.107 -1.091 -1.313 1.00 90.62 215 GLU A C 1
ATOM 1719 O O . GLU A 1 215 ? 9.027 -1.259 -0.098 1.00 90.62 215 GLU A O 1
ATOM 1724 N N . SER A 1 216 ? 8.438 -0.093 -1.903 1.00 92.44 216 SER A N 1
ATOM 1725 C CA . SER A 1 216 ? 7.483 0.781 -1.197 1.00 92.44 216 SER A CA 1
ATOM 1726 C C . SER A 1 216 ? 6.080 0.184 -1.024 1.00 92.44 216 SER A C 1
ATOM 1728 O O . SER A 1 216 ? 5.281 0.711 -0.245 1.00 92.44 216 SER A O 1
ATOM 1730 N N . LEU A 1 217 ? 5.795 -0.913 -1.726 1.00 92.69 217 LEU A N 1
ATOM 1731 C CA . LEU A 1 217 ? 4.499 -1.588 -1.801 1.00 92.69 217 LEU A CA 1
ATOM 1732 C C . LEU A 1 217 ? 4.523 -3.000 -1.210 1.00 92.69 217 LEU A C 1
ATOM 1734 O O . LEU A 1 217 ? 3.475 -3.502 -0.797 1.00 92.69 217 LEU A O 1
ATOM 1738 N N . LEU A 1 218 ? 5.696 -3.631 -1.161 1.00 91.25 218 LEU A N 1
ATOM 1739 C CA . LEU A 1 218 ? 5.874 -4.997 -0.685 1.00 91.25 218 LEU A CA 1
ATOM 1740 C C . LEU A 1 218 ? 7.222 -5.202 0.009 1.00 91.25 218 LEU A C 1
ATOM 1742 O O . LEU A 1 218 ? 8.150 -4.412 -0.154 1.00 91.25 218 LEU A O 1
ATOM 1746 N N . THR A 1 219 ? 7.336 -6.305 0.747 1.00 87.75 219 THR A N 1
ATOM 1747 C CA . THR A 1 219 ? 8.599 -6.792 1.318 1.00 87.75 219 THR A CA 1
ATOM 1748 C C . THR A 1 219 ? 8.900 -8.217 0.868 1.00 87.75 219 THR A C 1
ATOM 1750 O O . THR A 1 219 ? 7.992 -9.039 0.721 1.00 87.75 219 THR A O 1
ATOM 1753 N N . ILE A 1 220 ? 10.190 -8.509 0.694 1.00 84.81 220 ILE A N 1
ATOM 1754 C CA . ILE A 1 220 ? 10.729 -9.845 0.420 1.00 84.81 220 ILE A CA 1
ATOM 1755 C C . ILE A 1 220 ? 11.739 -10.161 1.520 1.00 84.81 220 ILE A C 1
ATOM 1757 O O . ILE A 1 220 ? 12.911 -9.785 1.428 1.00 84.81 220 ILE A O 1
ATOM 1761 N N . ASP A 1 221 ? 11.272 -10.834 2.569 1.00 80.94 221 ASP A N 1
ATOM 1762 C CA . ASP A 1 221 ? 12.102 -11.133 3.738 1.00 80.94 221 ASP A CA 1
ATOM 1763 C C . ASP A 1 221 ? 13.175 -12.185 3.405 1.00 80.94 221 ASP A C 1
ATOM 1765 O O . ASP A 1 221 ? 14.347 -12.006 3.726 1.00 80.94 221 ASP A O 1
ATOM 1769 N N . ASP A 1 222 ? 12.775 -13.274 2.742 1.00 80.88 222 ASP A N 1
ATOM 1770 C CA . ASP A 1 222 ? 13.606 -14.442 2.428 1.00 80.88 222 ASP A CA 1
ATOM 1771 C C . ASP A 1 222 ? 13.210 -14.997 1.049 1.00 80.88 222 ASP A C 1
ATOM 1773 O O . ASP A 1 222 ? 12.064 -14.861 0.629 1.00 80.88 222 ASP A O 1
ATOM 1777 N N . ASP A 1 223 ? 14.149 -15.631 0.351 1.00 81.06 223 ASP A N 1
ATOM 1778 C CA . ASP A 1 223 ? 13.928 -16.276 -0.950 1.00 81.06 223 ASP A CA 1
ATOM 1779 C C . ASP A 1 223 ? 13.081 -17.551 -0.848 1.00 81.06 223 ASP A C 1
ATOM 1781 O O . ASP A 1 223 ? 12.542 -18.019 -1.855 1.00 81.06 223 ASP A O 1
ATOM 1785 N N . ASP A 1 224 ? 12.970 -18.107 0.362 1.00 81.75 224 ASP A N 1
ATOM 1786 C CA . ASP A 1 224 ? 12.152 -19.278 0.684 1.00 81.75 224 ASP A CA 1
ATOM 1787 C C . ASP A 1 224 ? 10.798 -18.910 1.330 1.00 81.75 224 ASP A C 1
ATOM 1789 O O . ASP A 1 224 ? 10.003 -19.801 1.629 1.00 81.75 224 ASP A O 1
ATOM 1793 N N . LYS A 1 225 ? 10.501 -17.614 1.516 1.00 81.38 225 LYS A N 1
ATOM 1794 C CA . LYS A 1 225 ? 9.226 -17.123 2.069 1.00 81.38 225 LYS A CA 1
ATOM 1795 C C . LYS A 1 225 ? 8.473 -16.270 1.064 1.00 81.38 225 LYS A C 1
ATOM 1797 O O . LYS A 1 225 ? 9.073 -15.623 0.214 1.00 81.38 225 LYS A O 1
ATOM 1802 N N . ASP A 1 226 ? 7.160 -16.232 1.209 1.00 80.25 226 ASP A N 1
ATOM 1803 C CA . ASP A 1 226 ? 6.301 -15.434 0.343 1.00 80.25 226 ASP A CA 1
ATOM 1804 C C . ASP A 1 226 ? 6.624 -13.947 0.488 1.00 80.25 226 ASP A C 1
ATOM 1806 O O . ASP A 1 226 ? 6.870 -13.441 1.592 1.00 80.25 226 ASP A O 1
ATOM 1810 N N . PHE A 1 227 ? 6.600 -13.228 -0.631 1.00 83.25 227 PHE A N 1
ATOM 1811 C CA . PHE A 1 227 ? 6.621 -11.775 -0.570 1.00 83.25 227 PHE A CA 1
ATOM 1812 C C . PHE A 1 227 ? 5.269 -11.273 -0.052 1.00 83.25 227 PHE A C 1
ATOM 1814 O O . PHE A 1 227 ? 4.217 -11.839 -0.347 1.00 83.25 227 PHE A O 1
ATOM 1821 N N . ARG A 1 228 ? 5.290 -10.204 0.745 1.00 82.94 228 ARG A N 1
ATOM 1822 C CA . ARG A 1 228 ? 4.090 -9.672 1.405 1.00 82.94 228 ARG A CA 1
ATOM 1823 C C . ARG A 1 228 ? 3.809 -8.265 0.921 1.00 82.94 228 ARG A C 1
ATOM 1825 O O . ARG A 1 228 ? 4.670 -7.394 1.040 1.00 82.94 228 ARG A O 1
ATOM 1832 N N . LEU A 1 229 ? 2.601 -8.045 0.414 1.00 87.69 229 LEU A N 1
ATOM 1833 C CA . LEU A 1 229 ? 2.107 -6.706 0.111 1.00 87.69 229 LEU A CA 1
ATOM 1834 C C . LEU A 1 229 ? 1.817 -5.968 1.419 1.00 87.69 229 LEU A C 1
ATOM 1836 O O . LEU A 1 229 ? 1.339 -6.567 2.381 1.00 87.69 229 LEU A O 1
ATOM 1840 N N . PHE A 1 230 ? 2.083 -4.665 1.465 1.00 85.81 230 PHE A N 1
ATOM 1841 C CA . PHE A 1 230 ? 1.821 -3.879 2.672 1.00 85.81 230 PHE A CA 1
ATOM 1842 C C . PHE A 1 230 ? 0.339 -3.587 2.900 1.00 85.81 230 PHE A C 1
ATOM 1844 O O . PHE A 1 230 ? -0.030 -3.254 4.024 1.00 85.81 230 PHE A O 1
ATOM 1851 N N . HIS A 1 231 ? -0.496 -3.660 1.859 1.00 86.75 231 HIS A N 1
ATOM 1852 C CA . HIS A 1 231 ? -1.915 -3.345 1.978 1.00 86.75 231 HIS A CA 1
ATOM 1853 C C . HIS A 1 231 ? -2.761 -3.983 0.870 1.00 86.75 231 HIS A C 1
ATOM 1855 O O . HIS A 1 231 ? -2.339 -4.034 -0.288 1.00 86.75 231 HIS A O 1
ATOM 1861 N N . ALA A 1 232 ? -3.980 -4.403 1.220 1.00 85.06 232 ALA A N 1
ATOM 1862 C CA . ALA A 1 232 ? -4.921 -5.056 0.308 1.00 85.06 232 ALA A CA 1
ATOM 1863 C C . ALA A 1 232 ? -5.384 -4.145 -0.846 1.00 85.06 232 ALA A C 1
ATOM 1865 O O . ALA A 1 232 ? -5.588 -4.631 -1.958 1.00 85.06 232 ALA A O 1
ATOM 1866 N N . SER A 1 233 ? -5.438 -2.824 -0.625 1.00 89.44 233 SER A N 1
ATOM 1867 C CA . SER A 1 233 ? -5.849 -1.836 -1.644 1.00 89.44 233 SER A CA 1
ATOM 1868 C C . SER A 1 233 ? -4.997 -1.838 -2.912 1.00 89.44 233 SER A C 1
ATOM 1870 O O . SER A 1 233 ? -5.449 -1.349 -3.946 1.00 89.44 233 SER A O 1
ATOM 1872 N N . LEU A 1 234 ? -3.769 -2.363 -2.855 1.00 91.62 234 LEU A N 1
ATOM 1873 C CA . LEU A 1 234 ? -2.943 -2.540 -4.046 1.00 91.62 234 LEU A CA 1
ATOM 1874 C C . LEU A 1 234 ? -3.559 -3.570 -5.002 1.00 91.62 234 LEU A C 1
ATOM 1876 O O . LEU A 1 234 ? -3.583 -3.353 -6.209 1.00 91.62 234 LEU A O 1
ATOM 1880 N N . SER A 1 235 ? -4.091 -4.664 -4.466 1.00 88.75 235 SER A N 1
ATOM 1881 C CA . SER A 1 235 ? -4.820 -5.691 -5.222 1.00 88.75 235 SER A CA 1
ATOM 1882 C C . SER A 1 235 ? -6.114 -5.123 -5.798 1.00 88.75 235 SER A C 1
ATOM 1884 O O . SER A 1 235 ? -6.377 -5.300 -6.985 1.00 88.75 235 SER A O 1
ATOM 1886 N N . ASP A 1 236 ? -6.874 -4.364 -4.998 1.00 88.62 236 ASP A N 1
ATOM 1887 C CA . ASP A 1 236 ? -8.109 -3.704 -5.455 1.00 88.62 236 ASP A CA 1
ATOM 1888 C C . ASP A 1 236 ? -7.858 -2.723 -6.605 1.00 88.62 236 ASP A C 1
ATOM 1890 O O . ASP A 1 236 ? -8.739 -2.470 -7.430 1.00 88.62 236 ASP A O 1
ATOM 1894 N N . TYR A 1 237 ? -6.668 -2.125 -6.629 1.00 92.56 237 TYR A N 1
ATOM 1895 C CA . TYR A 1 237 ? -6.196 -1.301 -7.729 1.00 92.56 237 TYR A CA 1
ATOM 1896 C C . TYR A 1 237 ? -5.823 -2.174 -8.937 1.00 92.56 237 TYR A C 1
ATOM 1898 O O . TYR A 1 237 ? -6.421 -2.018 -10.000 1.00 92.56 237 TYR A O 1
ATOM 1906 N N . LEU A 1 238 ? -4.895 -3.127 -8.775 1.00 93.75 238 LEU A N 1
ATOM 1907 C CA . LEU A 1 238 ? -4.335 -3.934 -9.868 1.00 93.75 238 LEU A CA 1
ATOM 1908 C C . LEU A 1 238 ? -5.377 -4.773 -10.611 1.00 93.75 238 LEU A C 1
ATOM 1910 O O . LEU A 1 238 ? -5.295 -4.901 -11.830 1.00 93.75 238 LEU A O 1
ATOM 1914 N N . PHE A 1 239 ? -6.368 -5.317 -9.908 1.00 92.00 239 PHE A N 1
ATOM 1915 C CA . PHE A 1 239 ? -7.400 -6.166 -10.509 1.00 92.00 239 PHE A CA 1
ATOM 1916 C C . PHE A 1 239 ? -8.607 -5.384 -11.037 1.00 92.00 239 PHE A C 1
ATOM 1918 O O . PHE A 1 239 ? -9.508 -5.966 -11.643 1.00 92.00 239 PHE A O 1
ATOM 1925 N N . ASN A 1 240 ? -8.615 -4.057 -10.884 1.00 91.00 240 ASN A N 1
ATOM 1926 C CA . ASN A 1 240 ? -9.664 -3.199 -11.412 1.00 91.00 240 ASN A CA 1
ATOM 1927 C C . ASN A 1 240 ? -9.177 -2.406 -12.632 1.00 91.00 240 ASN A C 1
ATOM 1929 O O . ASN A 1 240 ? -8.402 -1.453 -12.528 1.00 91.00 240 ASN A O 1
ATOM 1933 N N . LYS A 1 241 ? -9.704 -2.763 -13.807 1.00 92.00 241 LYS A N 1
ATOM 1934 C CA . LYS A 1 241 ? -9.311 -2.170 -15.091 1.00 92.00 241 LYS A CA 1
ATOM 1935 C C . LYS A 1 241 ? -9.496 -0.658 -15.163 1.00 92.00 241 LYS A C 1
ATOM 1937 O O . LYS A 1 241 ? -8.665 0.017 -15.768 1.00 92.00 241 LYS A O 1
ATOM 1942 N N . SER A 1 242 ? -10.566 -0.118 -14.575 1.00 90.62 242 SER A N 1
ATOM 1943 C CA . SER A 1 242 ? -10.823 1.327 -14.629 1.00 90.62 242 SER A CA 1
ATOM 1944 C C . SER A 1 242 ? -9.875 2.124 -13.735 1.00 90.62 242 SER A C 1
ATOM 1946 O O . SER A 1 242 ? -9.621 3.288 -14.032 1.00 90.62 242 SER A O 1
ATOM 1948 N N . ARG A 1 243 ? -9.326 1.498 -12.685 1.00 91.12 243 ARG A N 1
ATOM 1949 C CA . ARG A 1 243 ? -8.381 2.116 -11.745 1.00 91.12 243 ARG A CA 1
ATOM 1950 C C . ARG A 1 243 ? -6.937 2.001 -12.227 1.00 91.12 243 ARG A C 1
ATOM 1952 O O . ARG A 1 243 ? -6.247 3.009 -12.335 1.00 91.12 243 ARG A O 1
ATOM 1959 N N . ALA A 1 244 ? -6.488 0.788 -12.555 1.00 91.88 244 ALA A N 1
ATOM 1960 C CA . ALA A 1 244 ? -5.088 0.535 -12.902 1.00 91.88 244 ALA A CA 1
ATOM 1961 C C . ALA A 1 244 ? -4.709 0.874 -14.348 1.00 91.88 244 ALA A C 1
ATOM 1963 O O . ALA A 1 244 ? -3.522 1.031 -14.650 1.00 91.88 244 ALA A O 1
ATOM 1964 N N . GLY A 1 245 ? -5.685 1.001 -15.255 1.00 92.56 245 GLY A N 1
ATOM 1965 C CA . GLY A 1 245 ? -5.437 1.358 -16.650 1.00 92.56 245 GLY A CA 1
ATOM 1966 C C . GLY A 1 245 ? -4.420 0.419 -17.308 1.00 92.56 245 GLY A C 1
ATOM 1967 O O . GLY A 1 245 ? -4.683 -0.768 -17.475 1.00 92.56 245 GLY A O 1
ATOM 1968 N N . GLN A 1 246 ? -3.244 0.943 -17.665 1.00 93.12 246 GLN A N 1
ATOM 1969 C CA . GLN A 1 246 ? -2.166 0.158 -18.289 1.00 93.12 246 GLN A CA 1
ATOM 1970 C C . GLN A 1 246 ? -1.513 -0.877 -17.357 1.00 93.12 246 GLN A C 1
ATOM 1972 O O . GLN A 1 246 ? -0.842 -1.784 -17.837 1.00 93.12 246 GLN A O 1
ATOM 1977 N N . PHE A 1 247 ? -1.682 -0.732 -16.042 1.00 95.88 247 PHE A N 1
ATOM 1978 C CA . PHE A 1 247 ? -1.148 -1.650 -15.032 1.00 95.88 247 PHE A CA 1
ATOM 1979 C C . PHE A 1 247 ? -2.176 -2.692 -14.587 1.00 95.88 247 PHE A C 1
ATOM 1981 O O . PHE A 1 247 ? -1.939 -3.422 -13.628 1.00 95.88 247 PHE A O 1
ATOM 1988 N N . TRP A 1 248 ? -3.336 -2.730 -15.245 1.00 95.81 248 TRP A N 1
ATOM 1989 C CA . TRP A 1 248 ? -4.382 -3.686 -14.931 1.00 95.81 248 TRP A CA 1
ATOM 1990 C C . TRP A 1 248 ? -3.916 -5.116 -15.194 1.00 95.81 248 TRP A C 1
ATOM 1992 O O . TRP A 1 248 ? -3.363 -5.432 -16.249 1.00 95.81 248 TRP A O 1
ATOM 2002 N N . ILE A 1 249 ? -4.196 -5.977 -14.226 1.00 94.38 249 ILE A N 1
ATOM 2003 C CA . ILE A 1 249 ? -3.954 -7.404 -14.290 1.00 94.38 249 ILE A CA 1
ATOM 2004 C C . ILE A 1 249 ? -5.292 -8.098 -14.498 1.00 94.38 249 ILE A C 1
ATOM 2006 O O . ILE A 1 249 ? -6.202 -7.963 -13.681 1.00 94.38 249 ILE A O 1
ATOM 2010 N N . ASP A 1 250 ? -5.388 -8.881 -15.569 1.00 91.50 250 ASP A N 1
ATOM 2011 C CA . ASP A 1 250 ? -6.464 -9.850 -15.750 1.00 91.50 250 ASP A CA 1
ATOM 2012 C C . ASP A 1 250 ? -6.084 -11.153 -15.019 1.00 91.50 250 ASP A C 1
ATOM 2014 O O . ASP A 1 250 ? -5.168 -11.854 -15.473 1.00 91.50 250 ASP A O 1
ATOM 2018 N N . PRO A 1 251 ? -6.751 -11.504 -13.899 1.00 87.12 251 PRO A N 1
ATOM 2019 C CA . PRO A 1 251 ? -6.430 -12.720 -13.155 1.00 87.12 251 PRO A CA 1
ATOM 2020 C C . PRO A 1 251 ? -6.577 -13.973 -14.017 1.00 87.12 251 PRO A C 1
ATOM 2022 O O . PRO A 1 251 ? -5.756 -14.881 -13.938 1.00 87.12 251 PRO A O 1
ATOM 2025 N N . GLY A 1 252 ? -7.588 -14.016 -14.890 1.00 86.94 252 GLY A N 1
ATOM 2026 C CA . GLY A 1 252 ? -7.836 -15.156 -15.764 1.00 86.94 252 GLY A CA 1
ATOM 2027 C C . GLY A 1 252 ? -6.688 -15.383 -16.742 1.00 86.94 252 GLY A C 1
ATOM 2028 O O . GLY A 1 252 ? -6.255 -16.523 -16.922 1.00 86.94 252 GLY A O 1
ATOM 2029 N N . MET A 1 253 ? -6.148 -14.306 -17.317 1.00 89.81 253 MET A N 1
ATOM 2030 C CA . MET A 1 253 ? -4.981 -14.397 -18.198 1.00 89.81 253 MET A CA 1
ATOM 2031 C C . MET A 1 253 ? -3.726 -14.850 -17.450 1.00 89.81 253 MET A C 1
ATOM 2033 O O . MET A 1 253 ? -3.014 -15.722 -17.948 1.00 89.81 253 MET A O 1
ATOM 2037 N N . VAL A 1 254 ? -3.462 -14.300 -16.260 1.00 89.62 254 VAL A N 1
ATOM 2038 C CA . VAL A 1 254 ? -2.285 -14.689 -15.468 1.00 89.62 254 VAL A CA 1
ATOM 2039 C C . VAL A 1 254 ? -2.392 -16.141 -15.010 1.00 89.62 254 VAL A C 1
ATOM 2041 O O . VAL A 1 254 ? -1.443 -16.902 -15.176 1.00 89.62 254 VAL A O 1
ATOM 2044 N N . HIS A 1 255 ? -3.546 -16.572 -14.499 1.00 86.12 255 HIS A N 1
ATOM 2045 C CA . HIS A 1 255 ? -3.743 -17.958 -14.076 1.00 86.12 255 HIS A CA 1
ATOM 2046 C C . HIS A 1 255 ? -3.626 -18.946 -15.241 1.00 86.12 255 HIS A C 1
ATOM 2048 O O . HIS A 1 255 ? -3.006 -19.996 -15.075 1.00 86.12 255 HIS A O 1
ATOM 2054 N N . ALA A 1 256 ? -4.159 -18.618 -16.423 1.00 88.19 256 ALA A N 1
ATOM 2055 C CA . ALA A 1 256 ? -4.014 -19.459 -17.612 1.00 88.19 256 ALA A CA 1
ATOM 2056 C C . ALA A 1 256 ? -2.544 -19.599 -18.040 1.00 88.19 256 ALA A C 1
ATOM 2058 O O . ALA A 1 256 ? -2.069 -20.702 -18.320 1.00 88.19 256 ALA A O 1
ATOM 2059 N N . ASP A 1 257 ? -1.805 -18.491 -18.039 1.00 88.19 257 ASP A N 1
ATOM 2060 C CA . ASP A 1 257 ? -0.382 -18.479 -18.357 1.00 88.19 257 ASP A CA 1
ATOM 2061 C C . ASP A 1 257 ? 0.456 -19.251 -17.311 1.00 88.19 257 ASP A C 1
ATOM 2063 O O . ASP A 1 257 ? 1.328 -20.045 -17.680 1.00 88.19 257 ASP A O 1
ATOM 2067 N N . LEU A 1 258 ? 0.161 -19.110 -16.015 1.00 87.00 258 LEU A N 1
ATOM 2068 C CA . LEU A 1 258 ? 0.807 -19.894 -14.956 1.00 87.00 258 LEU A CA 1
ATOM 2069 C C . LEU A 1 258 ? 0.490 -21.387 -15.082 1.00 87.00 258 LEU A C 1
ATOM 2071 O O . LEU A 1 258 ? 1.401 -22.208 -14.981 1.00 87.00 258 LEU A O 1
ATOM 2075 N N . ALA A 1 259 ? -0.762 -21.751 -15.372 1.00 86.50 259 ALA A N 1
ATOM 2076 C CA . ALA A 1 259 ? -1.153 -23.139 -15.608 1.00 86.50 259 ALA A CA 1
ATOM 2077 C C . ALA A 1 259 ? -0.374 -23.746 -16.786 1.00 86.50 259 ALA A C 1
ATOM 2079 O O . ALA A 1 259 ? 0.129 -24.866 -16.687 1.00 86.50 259 ALA A O 1
ATOM 2080 N N . GLN A 1 260 ? -0.188 -22.988 -17.871 1.00 86.44 260 GLN A N 1
ATOM 2081 C CA . GLN A 1 260 ? 0.626 -23.421 -19.005 1.00 86.44 260 GLN A CA 1
ATOM 2082 C C . GLN A 1 260 ? 2.097 -23.643 -18.617 1.00 86.44 260 GLN A C 1
ATOM 2084 O O . GLN A 1 260 ? 2.713 -24.612 -19.070 1.00 86.44 260 GLN A O 1
ATOM 2089 N N . LYS A 1 261 ? 2.671 -22.792 -17.756 1.00 86.19 261 LYS A N 1
ATOM 2090 C CA . LYS A 1 261 ? 4.025 -23.012 -17.221 1.00 86.19 261 LYS A CA 1
ATOM 2091 C C . LYS A 1 261 ? 4.095 -24.243 -16.328 1.00 86.19 261 LYS A C 1
ATOM 2093 O O . LYS A 1 261 ? 5.030 -25.023 -16.478 1.00 86.19 261 LYS A O 1
ATOM 2098 N N . CYS A 1 262 ? 3.104 -24.479 -15.473 1.00 84.38 262 CYS A N 1
ATOM 2099 C CA . CYS A 1 262 ? 3.040 -25.697 -14.664 1.00 84.38 262 CYS A CA 1
ATOM 2100 C C . CYS A 1 262 ? 3.045 -26.956 -15.544 1.00 84.38 262 CYS A C 1
ATOM 2102 O O . CYS A 1 262 ? 3.798 -27.887 -15.270 1.00 84.38 262 CYS A O 1
ATOM 2104 N N . LEU A 1 263 ? 2.277 -26.961 -16.642 1.00 83.12 263 LEU A N 1
ATOM 2105 C CA . LEU A 1 263 ? 2.244 -28.078 -17.595 1.00 83.12 263 LEU A CA 1
ATOM 2106 C C . LEU A 1 263 ? 3.608 -28.363 -18.241 1.00 83.12 263 LEU A C 1
ATOM 2108 O O . LEU A 1 263 ? 3.924 -29.519 -18.519 1.00 83.12 263 LEU A O 1
ATOM 2112 N N . PHE A 1 264 ? 4.430 -27.334 -18.468 1.00 79.50 264 PHE A N 1
ATOM 2113 C CA . PHE A 1 264 ? 5.782 -27.511 -19.005 1.00 79.50 264 PHE A CA 1
ATOM 2114 C C . PHE A 1 264 ? 6.678 -28.317 -18.053 1.00 79.50 264 PHE A C 1
ATOM 2116 O O . PHE A 1 264 ? 7.426 -29.185 -18.509 1.00 79.50 264 PHE A O 1
ATOM 2123 N N . TRP A 1 265 ? 6.553 -28.068 -16.746 1.00 77.38 265 TRP A N 1
ATOM 2124 C CA . TRP A 1 265 ? 7.325 -28.731 -15.690 1.00 77.38 265 TRP A CA 1
ATOM 2125 C C . TRP A 1 265 ? 6.787 -30.111 -15.287 1.00 77.38 265 TRP A C 1
ATOM 2127 O O . TRP A 1 265 ? 7.450 -30.813 -14.522 1.00 77.38 265 TRP A O 1
ATOM 2137 N N . LEU A 1 266 ? 5.622 -30.532 -15.797 1.00 75.00 266 LEU A N 1
ATOM 2138 C CA . LEU A 1 266 ? 5.124 -31.887 -15.562 1.00 75.00 266 LEU A CA 1
ATOM 2139 C C . LEU A 1 266 ? 6.021 -32.925 -16.266 1.00 75.00 266 LEU A C 1
ATOM 2141 O O . LEU A 1 266 ? 6.334 -32.749 -17.452 1.00 75.00 266 LEU A O 1
ATOM 2145 N N . PRO A 1 267 ? 6.409 -34.020 -15.580 1.00 72.44 267 PRO A N 1
ATOM 2146 C CA . PRO A 1 267 ? 7.227 -35.068 -16.186 1.00 72.44 267 PRO A CA 1
ATOM 2147 C C . PRO A 1 267 ? 6.516 -35.721 -17.385 1.00 72.44 267 PRO A C 1
ATOM 2149 O O . PRO A 1 267 ? 5.288 -35.800 -17.424 1.00 72.44 267 PRO A O 1
ATOM 2152 N N . GLU A 1 268 ? 7.269 -36.211 -18.377 1.00 62.88 268 GLU A N 1
ATOM 2153 C CA . GLU A 1 268 ? 6.690 -36.716 -19.638 1.00 62.88 268 GLU A CA 1
ATOM 2154 C C . GLU A 1 268 ? 5.702 -37.873 -19.458 1.00 62.88 268 GLU A C 1
ATOM 2156 O O . GLU A 1 268 ? 4.719 -37.955 -20.185 1.00 62.88 268 GLU A O 1
ATOM 2161 N N . GLU A 1 269 ? 5.903 -38.713 -18.444 1.00 59.75 269 GLU A N 1
ATOM 2162 C CA . GLU A 1 269 ? 5.019 -39.831 -18.067 1.00 59.75 269 GLU A CA 1
ATOM 2163 C C . GLU A 1 269 ? 3.594 -39.402 -17.648 1.00 59.75 269 GLU A C 1
ATOM 2165 O O . GLU A 1 269 ? 2.673 -40.228 -17.574 1.00 59.75 269 GLU A O 1
ATOM 2170 N N . TRP A 1 270 ? 3.414 -38.107 -17.380 1.00 59.88 270 TRP A N 1
ATOM 2171 C CA . TRP A 1 270 ? 2.145 -37.475 -17.039 1.00 59.88 270 TRP A CA 1
ATOM 2172 C C . TRP A 1 270 ? 1.507 -36.794 -18.263 1.00 59.88 270 TRP A C 1
ATOM 2174 O O . TRP A 1 270 ? 0.291 -36.637 -18.299 1.00 59.88 270 TRP A O 1
ATOM 2184 N N . ARG A 1 271 ? 2.262 -36.464 -19.323 1.00 56.47 271 ARG A N 1
ATOM 2185 C CA . ARG A 1 271 ? 1.722 -35.809 -20.532 1.00 56.47 271 ARG A CA 1
ATOM 2186 C C . ARG A 1 271 ? 0.771 -36.755 -21.284 1.00 56.47 271 ARG A C 1
ATOM 2188 O O . ARG A 1 271 ? 1.152 -37.848 -21.683 1.00 56.47 271 ARG A O 1
ATOM 2195 N N . GLY A 1 272 ? -0.482 -36.337 -21.484 1.00 54.28 272 GLY A N 1
ATOM 2196 C CA . GLY A 1 272 ? -1.512 -37.133 -22.175 1.00 54.28 272 GLY A CA 1
ATOM 2197 C C . GLY A 1 272 ? -2.378 -38.020 -21.270 1.00 54.28 272 GLY A C 1
ATOM 2198 O O . GLY A 1 272 ? -3.313 -38.649 -21.762 1.00 54.28 272 GLY A O 1
ATOM 2199 N N . LYS A 1 273 ? -2.135 -38.037 -19.951 1.00 53.19 273 LYS A N 1
ATOM 2200 C CA . LYS A 1 273 ? -3.123 -38.521 -18.975 1.00 53.19 273 LYS A CA 1
ATOM 2201 C C . LYS A 1 273 ? -4.079 -37.371 -18.648 1.00 53.19 273 LYS A C 1
ATOM 2203 O O . LYS A 1 273 ? -3.642 -36.240 -18.462 1.00 53.19 273 LYS A O 1
ATOM 2208 N N . TYR A 1 274 ? -5.385 -37.637 -18.639 1.00 47.69 274 TYR A N 1
ATOM 2209 C CA . TYR A 1 274 ? -6.393 -36.623 -18.330 1.00 47.69 274 TYR A CA 1
ATOM 2210 C C . TYR A 1 274 ? -6.191 -36.117 -16.898 1.00 47.69 274 TYR A C 1
ATOM 2212 O O . TYR A 1 274 ? -6.451 -36.847 -15.943 1.00 47.69 274 TYR A O 1
ATOM 2220 N N . PHE A 1 275 ? -5.745 -34.871 -16.748 1.00 47.19 275 PHE A N 1
ATOM 2221 C CA . PHE A 1 275 ? -5.842 -34.157 -15.481 1.00 47.19 275 PHE A CA 1
ATOM 2222 C C . PHE A 1 275 ? -7.108 -33.325 -15.502 1.00 47.19 275 PHE A C 1
ATOM 2224 O O . PHE A 1 275 ? -7.303 -32.491 -16.386 1.00 47.19 275 PHE A O 1
ATOM 2231 N N . TYR A 1 276 ? -7.932 -33.503 -14.480 1.00 39.84 276 TYR A N 1
ATOM 2232 C CA . TYR A 1 276 ? -8.817 -32.435 -14.060 1.00 39.84 276 TYR A CA 1
ATOM 2233 C C . TYR A 1 276 ? -7.931 -31.408 -13.357 1.00 39.84 276 TYR A C 1
ATOM 2235 O O . TYR A 1 276 ? -7.639 -31.534 -12.171 1.00 39.84 276 TYR A O 1
ATOM 2243 N N . ILE A 1 277 ? -7.429 -30.424 -14.105 1.00 40.34 277 ILE A N 1
ATOM 2244 C CA . ILE A 1 277 ? -6.947 -29.201 -13.470 1.00 40.34 277 ILE A CA 1
ATOM 2245 C C . ILE A 1 277 ? -8.210 -28.468 -13.045 1.00 40.34 277 ILE A C 1
ATOM 2247 O O . ILE A 1 277 ? -8.859 -27.803 -13.852 1.00 40.34 277 ILE A O 1
ATOM 2251 N N . THR A 1 278 ? -8.580 -28.615 -11.779 1.00 33.16 278 THR A N 1
ATOM 2252 C CA . THR A 1 278 ? -9.500 -27.671 -11.160 1.00 33.16 278 THR A CA 1
ATOM 2253 C C . THR A 1 278 ? -8.733 -26.360 -11.035 1.00 33.16 278 THR A C 1
ATOM 2255 O O . THR A 1 278 ? -8.007 -26.140 -10.070 1.00 33.16 278 THR A O 1
ATOM 2258 N N . VAL A 1 279 ? -8.828 -25.503 -12.055 1.00 36.31 279 VAL A N 1
ATOM 2259 C CA . VAL A 1 279 ? -8.533 -24.082 -11.874 1.00 36.31 279 VAL A CA 1
ATOM 2260 C C . VAL A 1 279 ? -9.690 -23.560 -11.041 1.00 36.31 279 VAL A C 1
ATOM 2262 O O . VAL A 1 279 ? -10.741 -23.198 -11.570 1.00 36.31 279 VAL A O 1
ATOM 2265 N N . THR A 1 280 ? -9.542 -23.613 -9.722 1.00 35.22 280 THR A N 1
ATOM 2266 C CA . THR A 1 280 ? -10.455 -22.905 -8.838 1.00 35.22 280 THR A CA 1
ATOM 2267 C C . THR A 1 280 ? -10.193 -21.431 -9.090 1.00 35.22 280 THR A C 1
ATOM 2269 O O . THR A 1 280 ? -9.213 -20.869 -8.607 1.00 35.22 280 THR A O 1
ATOM 2272 N N . TYR A 1 281 ? -11.034 -20.805 -9.910 1.00 34.34 281 TYR A N 1
ATOM 2273 C CA . TYR A 1 281 ? -11.146 -19.363 -9.867 1.00 34.34 281 TYR A CA 1
ATOM 2274 C C . TYR A 1 281 ? -11.610 -19.046 -8.453 1.00 34.34 281 TYR A C 1
ATOM 2276 O O . TYR A 1 281 ? -12.763 -19.310 -8.114 1.00 34.34 281 TYR A O 1
ATOM 2284 N N . TYR A 1 282 ? -10.734 -18.460 -7.640 1.00 34.91 282 TYR A N 1
ATOM 2285 C CA . TYR A 1 282 ? -11.202 -17.586 -6.578 1.00 34.91 282 TYR A CA 1
ATOM 2286 C C . TYR A 1 282 ? -11.790 -16.349 -7.270 1.00 34.91 282 TYR A C 1
ATOM 2288 O O . TYR A 1 282 ? -11.245 -15.253 -7.227 1.00 34.91 282 TYR A O 1
ATOM 2296 N N . HIS A 1 283 ? -12.940 -16.517 -7.928 1.00 33.22 283 HIS A N 1
ATOM 2297 C CA . HIS A 1 283 ? -13.952 -15.510 -7.701 1.00 33.22 283 HIS A CA 1
ATOM 2298 C C . HIS A 1 283 ? -14.138 -15.563 -6.185 1.00 33.22 283 HIS A C 1
ATOM 2300 O O . HIS A 1 283 ? -14.169 -16.649 -5.616 1.00 33.22 283 HIS A O 1
ATOM 2306 N N . THR A 1 284 ? -14.141 -14.440 -5.495 1.00 36.03 284 THR A N 1
ATOM 2307 C CA . THR A 1 284 ? -14.592 -14.418 -4.108 1.00 36.03 284 THR A CA 1
ATOM 2308 C C . THR A 1 284 ? -16.085 -14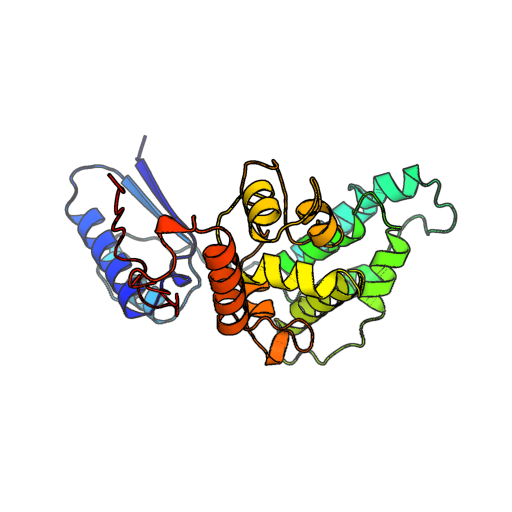.783 -4.116 1.00 36.03 284 THR A C 1
ATOM 2310 O O . THR A 1 284 ? -16.933 -13.914 -4.305 1.00 36.03 284 THR A O 1
ATOM 2313 N N . PRO A 1 285 ? -16.419 -16.082 -4.071 1.00 33.12 285 PRO A N 1
ATOM 2314 C CA . PRO A 1 285 ? -17.168 -16.569 -2.934 1.00 33.12 285 PRO A CA 1
ATOM 2315 C C . PRO A 1 285 ? -16.466 -17.754 -2.254 1.00 33.12 285 PRO A C 1
ATOM 2317 O O . PRO A 1 285 ? -15.814 -18.584 -2.882 1.00 33.12 285 PRO A O 1
ATOM 2320 N N . ASP A 1 286 ? -16.661 -17.802 -0.939 1.00 35.59 286 ASP A N 1
ATOM 2321 C CA . ASP A 1 286 ? -16.524 -18.977 -0.076 1.00 35.59 286 ASP A CA 1
ATOM 2322 C C . ASP A 1 286 ? -15.109 -19.380 0.378 1.00 35.59 286 ASP A C 1
ATOM 2324 O O . ASP A 1 286 ? -14.541 -20.405 0.003 1.00 35.59 286 ASP A O 1
ATOM 2328 N N . LEU A 1 287 ? -14.600 -18.646 1.373 1.00 36.06 287 LEU A N 1
ATOM 2329 C CA . LEU A 1 287 ? -13.623 -19.158 2.342 1.00 36.06 287 LEU A CA 1
ATOM 2330 C C . LEU A 1 287 ? -14.295 -20.120 3.343 1.00 36.06 287 LEU A C 1
ATOM 2332 O O . LEU A 1 287 ? -14.298 -19.870 4.541 1.00 36.06 287 LEU A O 1
ATOM 2336 N N . THR A 1 288 ? -14.861 -21.234 2.874 1.00 32.88 288 THR A N 1
ATOM 2337 C CA . THR A 1 288 ? -15.161 -22.405 3.725 1.00 32.88 288 THR A CA 1
ATOM 2338 C C . THR A 1 288 ? -15.094 -23.714 2.930 1.00 32.88 288 THR A C 1
ATOM 2340 O O . THR A 1 288 ? -16.090 -24.378 2.683 1.00 32.88 288 THR A O 1
ATOM 2343 N N . SER A 1 289 ? -13.892 -24.144 2.546 1.00 26.39 289 SER A N 1
ATOM 2344 C CA . SER A 1 289 ? -13.549 -25.579 2.544 1.00 26.39 289 SER A CA 1
ATOM 2345 C C . SER A 1 289 ? -12.050 -25.782 2.330 1.00 26.39 289 SER A C 1
ATOM 2347 O O . SER A 1 289 ? -11.531 -25.863 1.221 1.00 26.39 289 SER A O 1
ATOM 2349 N N . THR A 1 290 ? -11.319 -25.903 3.432 1.00 29.61 290 THR A N 1
ATOM 2350 C CA . THR A 1 290 ? -9.985 -26.502 3.434 1.00 29.61 290 THR A CA 1
ATOM 2351 C C . THR A 1 290 ? -10.133 -28.006 3.208 1.00 29.61 290 THR A C 1
ATOM 2353 O O . THR A 1 290 ? -10.307 -28.774 4.151 1.00 29.61 290 THR A O 1
ATOM 2356 N N . HIS A 1 291 ? -10.036 -28.450 1.957 1.00 25.92 291 HIS A N 1
ATOM 2357 C CA . HIS A 1 291 ? -9.693 -29.838 1.659 1.00 25.92 291 HIS A CA 1
ATOM 2358 C C . HIS A 1 291 ? -8.216 -29.913 1.275 1.00 25.92 291 HIS A C 1
ATOM 2360 O O . HIS A 1 291 ? -7.829 -29.699 0.130 1.00 25.92 291 HIS A O 1
ATOM 2366 N N . PHE A 1 292 ? -7.382 -30.236 2.266 1.00 27.64 292 PHE A N 1
ATOM 2367 C CA . PHE A 1 292 ? -6.055 -30.782 2.014 1.00 27.64 292 PHE A CA 1
ATOM 2368 C C . PHE A 1 292 ? -6.229 -32.131 1.315 1.00 27.64 292 PHE A C 1
ATOM 2370 O O . PHE A 1 292 ? -6.672 -33.098 1.933 1.00 27.64 292 PHE A O 1
ATOM 2377 N N . CYS A 1 293 ? -5.877 -32.207 0.034 1.00 24.20 293 CYS A N 1
ATOM 2378 C CA . CYS A 1 293 ? -5.618 -33.487 -0.606 1.00 24.20 293 CYS A CA 1
ATOM 2379 C C . CYS A 1 293 ? -4.115 -33.755 -0.487 1.00 24.20 293 CYS A C 1
ATOM 2381 O O . CYS A 1 293 ? -3.304 -33.172 -1.204 1.00 24.20 293 CYS A O 1
ATOM 2383 N N . SER A 1 294 ? -3.742 -34.588 0.484 1.00 23.56 294 SER A N 1
ATOM 2384 C CA . SER A 1 294 ? -2.420 -35.203 0.530 1.00 23.56 294 SER A CA 1
ATOM 2385 C C . SER A 1 294 ? -2.288 -36.147 -0.663 1.00 23.56 294 SER A C 1
ATOM 2387 O O . SER A 1 294 ? -3.064 -37.096 -0.774 1.00 23.56 294 SER A O 1
ATOM 2389 N N . LEU A 1 295 ? -1.313 -35.908 -1.536 1.00 28.38 295 LEU A N 1
ATOM 2390 C CA . LEU A 1 295 ? -0.922 -36.887 -2.544 1.00 28.38 295 LEU A CA 1
ATOM 2391 C C . LEU A 1 295 ? -0.034 -37.946 -1.883 1.00 28.38 295 LEU A C 1
ATOM 2393 O O . LEU A 1 295 ? 1.087 -37.653 -1.467 1.00 28.38 295 LEU A O 1
ATOM 2397 N N . SER A 1 296 ? -0.583 -39.152 -1.762 1.00 28.30 296 SER A N 1
ATOM 2398 C CA . SER A 1 296 ? 0.158 -40.416 -1.740 1.00 28.30 296 SER A CA 1
ATOM 2399 C C . SER A 1 296 ? 0.411 -40.882 -3.168 1.00 28.30 296 SER A C 1
ATOM 2401 O O . SER A 1 296 ? -0.582 -40.853 -3.934 1.00 28.30 296 SER A O 1
#

Secondary structure (DSSP, 8-state):
--EEEEEE-GGGSSSHHHHHHHHHHHHHHHHH--S-EEEEEE----HHHHHHHHHSGGGGG-----SSTT--HHHHHHHHHHHHHHTSHHHHHHHHTT-TTS-TTPSPHHHHHHHHHHHTT-HHHHHHHHHHHH-TTS-HHHHHHHHHSS----TTSTTHHHHHHHHHHHTTS-TTTHHHHHHHHHH-----HHHHHHHHTPPTTHHHHHTGGGTTTEE---TTS--EES-THHHHHHT-HHHHGGG---HHHHHHHHHHHHHHHS-GGGTTS----------S------------